Protein AF-A0A8B8FRX3-F1 (afdb_monomer)

Foldseek 3Di:
DQVLLVLLCVPDPDRDAAEDAADADDPLFDPPPAHRFRHWLLLWFDVVLLCVQGRYDYNVVVCVVVVLDAFAEEEEEDADPDPVVPVDADWDKDFDPDDPDDDPAGRNRPSHHYPYYTYMHGAEASNSVSVVCVVSVTPGYDYHPCVNHDHPDPLDQSNLSNLLSGHTHVVLVVVLVVCCVVQVVDAEAEEEAEDVVCCVVPVQQHAQLLLVLVVVVVVQVVVPPAQEYEYHYPDDPVSVVVNCVSSVSGHYDYDDDDPVRCNSSPPSSSLVSSLSNNLPHLAYEYGPPDPSLVSSLSSVLVVPHDQRRRFHYDGYPVDPPDDTHDRSHHDD

Structure (mmCIF, N/CA/C/O backbone):
data_AF-A0A8B8FRX3-F1
#
_entry.id   AF-A0A8B8FRX3-F1
#
loop_
_atom_site.group_PDB
_atom_site.id
_atom_site.type_symbol
_atom_site.label_atom_id
_atom_site.label_alt_id
_atom_site.label_comp_id
_atom_site.label_asym_id
_atom_site.label_entity_id
_atom_site.label_seq_id
_atom_site.pdbx_PDB_ins_code
_atom_site.Cartn_x
_atom_site.Cartn_y
_atom_site.Cartn_z
_atom_site.occupancy
_atom_site.B_iso_or_equiv
_atom_site.auth_seq_id
_atom_site.auth_comp_id
_atom_site.auth_asym_id
_atom_site.auth_atom_id
_atom_site.pdbx_PDB_model_num
ATOM 1 N N . MET A 1 1 ? 4.596 2.641 -12.143 1.00 96.44 1 MET A N 1
ATOM 2 C CA . MET A 1 1 ? 4.427 1.688 -13.269 1.00 96.44 1 MET A CA 1
ATOM 3 C C . MET A 1 1 ? 3.160 1.883 -14.100 1.00 96.44 1 MET A C 1
ATOM 5 O O . MET A 1 1 ? 3.297 2.059 -15.299 1.00 96.44 1 MET A O 1
ATOM 9 N N . ALA A 1 2 ? 1.944 1.913 -13.541 1.00 97.06 2 ALA A N 1
ATOM 10 C CA . ALA A 1 2 ? 0.741 2.149 -14.364 1.00 97.06 2 ALA A CA 1
ATOM 11 C C . ALA A 1 2 ? 0.765 3.502 -15.117 1.00 97.06 2 ALA A C 1
ATOM 13 O O . ALA A 1 2 ? 0.537 3.530 -16.323 1.00 97.06 2 ALA A O 1
ATOM 14 N N . SER A 1 3 ? 1.164 4.601 -14.456 1.00 95.81 3 SER A N 1
ATOM 15 C CA . SER A 1 3 ? 1.371 5.908 -15.118 1.00 95.81 3 SER A CA 1
ATOM 16 C C . SER A 1 3 ? 2.423 5.847 -16.227 1.00 95.81 3 SER A C 1
ATOM 18 O O . SER A 1 3 ? 2.256 6.445 -17.284 1.00 95.81 3 SER A O 1
ATOM 20 N N . PHE A 1 4 ? 3.492 5.077 -16.011 1.00 96.56 4 PHE A N 1
ATOM 21 C CA . PHE A 1 4 ? 4.509 4.833 -17.030 1.00 96.56 4 PHE A CA 1
ATOM 22 C C . PHE A 1 4 ? 3.909 4.150 -18.264 1.00 96.56 4 PHE A C 1
ATOM 24 O O . PHE A 1 4 ? 4.159 4.592 -19.375 1.00 96.56 4 PHE A O 1
ATOM 31 N N . ILE A 1 5 ? 3.044 3.151 -18.086 1.00 97.38 5 ILE A N 1
ATOM 32 C CA . ILE A 1 5 ? 2.377 2.461 -19.200 1.00 97.38 5 ILE A CA 1
ATOM 33 C C . ILE A 1 5 ? 1.415 3.391 -19.944 1.00 97.38 5 ILE A C 1
ATOM 35 O O . ILE A 1 5 ? 1.367 3.369 -21.172 1.00 97.38 5 ILE A O 1
ATOM 39 N N . HIS A 1 6 ? 0.690 4.260 -19.234 1.00 96.38 6 HIS A N 1
ATOM 40 C CA . HIS A 1 6 ? -0.133 5.288 -19.876 1.00 96.38 6 HIS A CA 1
ATOM 41 C C . HIS A 1 6 ? 0.702 6.263 -20.709 1.00 96.38 6 HIS A C 1
ATOM 43 O O . HIS A 1 6 ? 0.292 6.640 -21.804 1.00 96.38 6 HIS A O 1
ATOM 49 N N . TYR A 1 7 ? 1.860 6.683 -20.197 1.00 96.19 7 TYR A N 1
ATOM 50 C CA . TYR A 1 7 ? 2.786 7.544 -20.924 1.00 96.19 7 TYR A CA 1
ATOM 51 C C . TYR A 1 7 ? 3.379 6.830 -22.144 1.00 96.19 7 TYR A C 1
ATOM 53 O O . TYR A 1 7 ? 3.308 7.350 -23.257 1.00 96.19 7 TYR A O 1
ATOM 61 N N . LEU A 1 8 ? 3.882 5.611 -21.953 1.00 96.31 8 LEU A N 1
ATOM 62 C CA . LEU A 1 8 ? 4.489 4.791 -22.993 1.00 96.31 8 LEU A CA 1
ATOM 63 C C . LEU A 1 8 ? 3.511 4.528 -24.141 1.00 96.31 8 LEU A C 1
ATOM 65 O O . LEU A 1 8 ? 3.873 4.717 -25.295 1.00 96.31 8 LEU A O 1
ATOM 69 N N . ASN A 1 9 ? 2.250 4.201 -23.849 1.00 96.62 9 ASN A N 1
ATOM 70 C CA . ASN A 1 9 ? 1.228 3.964 -24.877 1.00 96.62 9 ASN A CA 1
ATOM 71 C C . ASN A 1 9 ? 0.765 5.230 -25.611 1.00 96.62 9 ASN A C 1
ATOM 73 O O . ASN A 1 9 ? 0.172 5.128 -26.680 1.00 96.62 9 ASN A O 1
ATOM 77 N N . LYS A 1 10 ? 1.032 6.429 -25.078 1.00 95.31 10 LYS A N 1
ATOM 78 C CA . LYS A 1 10 ? 0.808 7.690 -25.810 1.00 95.31 10 LYS A CA 1
ATOM 79 C C . LYS A 1 10 ? 1.940 8.006 -26.791 1.00 95.31 10 LYS A C 1
ATOM 81 O O . LYS A 1 10 ? 1.735 8.801 -27.703 1.00 95.31 10 LYS A O 1
ATOM 86 N N . LYS A 1 11 ? 3.135 7.451 -26.570 1.00 93.44 11 LYS A N 1
ATOM 87 C CA . LYS A 1 11 ? 4.362 7.754 -27.328 1.00 93.44 11 LYS A CA 1
ATOM 88 C C . LYS A 1 11 ? 4.754 6.642 -28.296 1.00 93.44 11 LYS A C 1
ATOM 90 O O . LYS A 1 11 ? 5.221 6.917 -29.396 1.00 93.44 11 LYS A O 1
ATOM 95 N N . SER A 1 12 ? 4.561 5.394 -27.889 1.00 93.00 12 SER A N 1
ATOM 96 C CA . SER A 1 12 ? 4.935 4.218 -28.658 1.00 93.00 12 SER A CA 1
ATOM 97 C C . SER A 1 12 ? 3.948 3.957 -29.794 1.00 93.00 12 SER A C 1
ATOM 99 O O . SER A 1 12 ? 2.743 4.152 -29.661 1.00 93.00 12 SER A O 1
ATOM 101 N N . LYS A 1 13 ? 4.462 3.429 -30.908 1.00 92.06 13 LYS A N 1
ATOM 102 C CA . LYS A 1 13 ? 3.653 2.852 -31.997 1.00 92.06 13 LYS A CA 1
ATOM 103 C C . LYS A 1 13 ? 3.039 1.490 -31.638 1.00 92.06 13 LYS A C 1
ATOM 105 O O . LYS A 1 13 ? 2.240 0.963 -32.408 1.00 92.06 13 LYS A O 1
ATOM 110 N N . TYR A 1 14 ? 3.454 0.900 -30.517 1.00 93.38 14 TYR A N 1
ATOM 111 C CA . TYR A 1 14 ? 2.974 -0.388 -30.026 1.00 93.38 14 TYR A CA 1
ATOM 112 C C . TYR A 1 14 ? 2.108 -0.206 -28.784 1.00 93.38 14 TYR A C 1
ATOM 114 O O . TYR A 1 14 ? 2.317 0.716 -27.999 1.00 93.38 14 TYR A O 1
ATOM 122 N N . GLN A 1 15 ? 1.181 -1.141 -28.581 1.00 95.12 15 GLN A N 1
ATOM 123 C CA . GLN A 1 15 ? 0.371 -1.199 -27.372 1.00 95.12 15 GLN A CA 1
ATOM 124 C C . GLN A 1 15 ? 1.067 -2.063 -26.317 1.00 95.12 15 GLN A C 1
ATOM 126 O O . GLN A 1 15 ? 1.133 -3.285 -26.443 1.00 95.12 15 GLN A O 1
ATOM 131 N N . TRP A 1 16 ? 1.557 -1.423 -25.263 1.00 97.62 16 TRP A N 1
ATOM 132 C CA . TRP A 1 16 ? 2.169 -2.068 -24.111 1.00 97.62 16 TRP A CA 1
ATOM 133 C C . TRP A 1 16 ? 1.128 -2.457 -23.072 1.00 97.62 16 TRP A C 1
ATOM 135 O O . TRP A 1 16 ? 0.189 -1.711 -22.779 1.00 97.62 16 TRP A O 1
ATOM 145 N N . ILE A 1 17 ? 1.331 -3.637 -22.497 1.00 98.00 17 ILE A N 1
ATOM 146 C CA . ILE A 1 17 ? 0.486 -4.221 -21.462 1.00 98.00 17 ILE A CA 1
ATOM 147 C C . ILE A 1 17 ? 1.344 -4.393 -20.213 1.00 98.00 17 ILE A C 1
ATOM 149 O O . ILE A 1 17 ? 2.454 -4.921 -20.281 1.00 98.00 17 ILE A O 1
ATOM 153 N N . LEU A 1 18 ? 0.828 -3.956 -19.068 1.00 98.38 18 LEU A N 1
ATOM 154 C CA . LEU A 1 18 ? 1.462 -4.178 -17.778 1.00 98.38 18 LEU A CA 1
ATOM 155 C C . LEU A 1 18 ? 1.147 -5.590 -17.283 1.00 98.38 18 LEU A C 1
ATOM 157 O O . LEU A 1 18 ? -0.006 -5.921 -17.009 1.00 98.38 18 LEU A O 1
ATOM 161 N N . VAL A 1 19 ? 2.176 -6.412 -17.124 1.00 98.25 19 VAL A N 1
ATOM 162 C CA . VAL A 1 19 ? 2.031 -7.712 -16.470 1.00 98.25 19 VAL A CA 1
ATOM 163 C C . VAL A 1 19 ? 2.047 -7.496 -14.961 1.00 98.25 19 VAL A C 1
ATOM 165 O O . VAL A 1 19 ? 2.995 -6.924 -14.422 1.00 98.25 19 VAL A O 1
ATOM 168 N N . LEU A 1 20 ? 0.984 -7.915 -14.280 1.00 98.12 20 LEU A N 1
ATOM 169 C CA . LEU A 1 20 ? 0.859 -7.768 -12.836 1.00 98.12 20 LEU A CA 1
ATOM 170 C C . LEU A 1 20 ? 1.792 -8.769 -12.132 1.00 98.12 20 LEU A C 1
ATOM 172 O O . LEU A 1 20 ? 1.633 -9.978 -12.332 1.00 98.12 20 LEU A O 1
ATOM 176 N N . PRO A 1 21 ? 2.760 -8.303 -11.317 1.00 96.19 21 PRO A N 1
ATOM 177 C CA . PRO A 1 21 ? 3.659 -9.196 -10.597 1.00 96.19 21 PRO A CA 1
ATOM 178 C C . PRO A 1 21 ? 2.862 -9.965 -9.539 1.00 96.19 21 PRO A C 1
ATOM 180 O O . PRO A 1 21 ? 2.134 -9.330 -8.774 1.00 96.19 21 PRO A O 1
ATOM 183 N N . PRO A 1 22 ? 2.951 -11.301 -9.465 1.00 96.06 22 PRO A N 1
ATOM 184 C CA . PRO A 1 22 ? 2.203 -12.049 -8.473 1.00 96.06 22 PRO A CA 1
ATOM 185 C C . PRO A 1 22 ? 2.680 -11.666 -7.075 1.00 96.06 22 PRO A C 1
ATOM 187 O O . PRO A 1 22 ? 3.862 -11.395 -6.846 1.00 96.06 22 PRO A O 1
ATOM 190 N N . TRP A 1 23 ? 1.758 -11.684 -6.123 1.00 95.06 23 TRP A N 1
ATOM 191 C CA . TRP A 1 23 ? 2.130 -11.511 -4.733 1.00 95.06 23 TRP A CA 1
ATOM 192 C C . TRP A 1 23 ? 2.851 -12.767 -4.246 1.00 95.06 23 TRP A C 1
ATOM 194 O O . TRP A 1 23 ? 2.469 -13.897 -4.557 1.00 95.06 23 TRP A O 1
ATOM 204 N N . HIS A 1 24 ? 3.908 -12.557 -3.480 1.00 89.81 24 HIS A N 1
ATOM 205 C CA . HIS A 1 24 ? 4.668 -13.606 -2.815 1.00 89.81 24 HIS A CA 1
ATOM 206 C C . HIS A 1 24 ? 4.780 -13.268 -1.337 1.00 89.81 24 HIS A C 1
ATOM 208 O O . HIS A 1 24 ? 4.365 -12.182 -0.921 1.00 89.81 24 HIS A O 1
ATOM 214 N N . ARG A 1 25 ? 5.363 -14.171 -0.545 1.00 86.31 25 ARG A N 1
ATOM 215 C CA . ARG A 1 25 ? 5.521 -13.947 0.891 1.00 86.31 25 ARG A CA 1
ATOM 216 C C . ARG A 1 25 ? 6.252 -12.630 1.166 1.00 86.31 25 ARG A C 1
ATOM 218 O O . ARG A 1 25 ? 7.458 -12.513 0.950 1.00 86.31 25 ARG A O 1
ATOM 225 N N . LEU A 1 26 ? 5.497 -11.644 1.650 1.00 86.12 26 LEU A N 1
ATOM 226 C CA . LEU A 1 26 ? 6.018 -10.350 2.071 1.00 86.12 26 LEU A CA 1
ATOM 227 C C . LEU A 1 26 ? 6.541 -10.437 3.504 1.00 86.12 26 LEU A C 1
ATOM 229 O O . LEU A 1 26 ? 6.078 -11.252 4.299 1.00 86.12 26 LEU A O 1
ATOM 233 N N . TYR A 1 27 ? 7.456 -9.538 3.867 1.00 82.56 27 TYR A N 1
ATOM 234 C CA . TYR A 1 27 ? 8.076 -9.499 5.199 1.00 82.56 27 TYR A CA 1
ATOM 235 C C . TYR A 1 27 ? 7.059 -9.439 6.361 1.00 82.56 27 TYR A C 1
ATOM 237 O O . TYR A 1 27 ? 7.315 -9.944 7.452 1.00 82.56 27 TYR A O 1
ATOM 245 N N . HIS A 1 28 ? 5.874 -8.864 6.132 1.00 82.25 28 HIS A N 1
ATOM 246 C CA . HIS A 1 28 ? 4.817 -8.757 7.144 1.00 82.25 28 HIS A CA 1
ATOM 247 C C . HIS A 1 28 ? 3.787 -9.895 7.116 1.00 82.25 28 HIS A C 1
ATOM 249 O O . HIS A 1 28 ? 2.883 -9.895 7.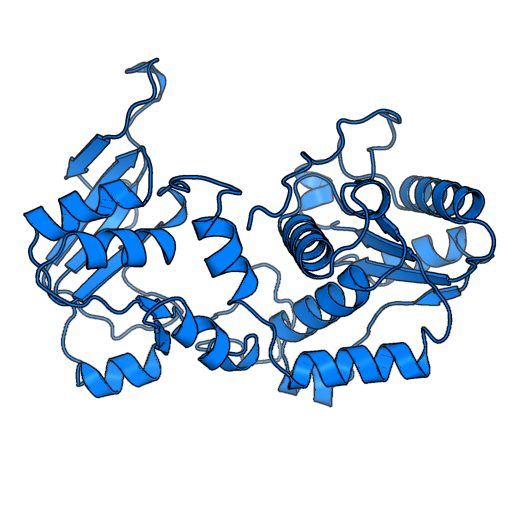949 1.00 82.25 28 HIS A O 1
ATOM 255 N N . TRP A 1 29 ? 3.906 -10.853 6.196 1.00 88.38 29 TRP A N 1
ATOM 256 C CA . TRP A 1 29 ? 3.042 -12.031 6.144 1.00 88.38 29 TRP A CA 1
ATOM 257 C C . TRP A 1 29 ? 3.583 -13.076 7.117 1.00 88.38 29 TRP A C 1
ATOM 259 O O . TRP A 1 29 ? 4.669 -13.625 6.933 1.00 88.38 29 TRP A O 1
ATOM 269 N N . ARG A 1 30 ? 2.854 -13.279 8.216 1.00 83.31 30 ARG A N 1
ATOM 270 C CA . ARG A 1 30 ? 3.310 -14.035 9.389 1.00 83.31 30 ARG A CA 1
ATOM 271 C C . ARG A 1 30 ? 2.796 -15.457 9.446 1.00 83.31 30 ARG A C 1
ATOM 273 O O . ARG A 1 30 ? 3.334 -16.241 10.224 1.00 83.31 30 ARG A O 1
ATOM 280 N N . SER A 1 31 ? 1.775 -15.800 8.670 1.00 86.38 31 SER A N 1
ATOM 281 C CA . SER A 1 31 ? 1.235 -17.152 8.657 1.00 86.38 31 SER A CA 1
ATOM 282 C C . SER A 1 31 ? 2.270 -18.103 8.055 1.00 86.38 31 SER A C 1
ATOM 284 O O . SER A 1 31 ? 2.468 -18.162 6.840 1.00 86.38 31 SER A O 1
ATOM 286 N N . THR A 1 32 ? 2.962 -18.844 8.924 1.00 83.25 32 THR A N 1
ATOM 287 C CA . THR A 1 32 ? 4.048 -19.758 8.539 1.00 83.25 32 THR A CA 1
ATOM 288 C C . THR A 1 32 ? 3.533 -21.034 7.891 1.00 83.25 32 THR A C 1
ATOM 290 O O . THR A 1 32 ? 4.191 -21.570 7.002 1.00 83.25 32 THR A O 1
ATOM 293 N N . ASN A 1 33 ? 2.350 -21.487 8.311 1.00 86.06 33 ASN A N 1
ATOM 294 C CA . ASN A 1 33 ? 1.773 -22.782 7.941 1.00 86.06 33 ASN A CA 1
ATOM 295 C C . ASN A 1 33 ? 0.924 -22.723 6.664 1.00 86.06 33 ASN A C 1
ATOM 297 O O . ASN A 1 33 ? 0.272 -23.702 6.319 1.00 86.06 33 ASN A O 1
ATOM 301 N N . ILE A 1 34 ? 0.922 -21.580 5.974 1.00 88.19 34 ILE A N 1
ATOM 302 C CA . ILE A 1 34 ? 0.139 -21.361 4.761 1.00 88.19 34 ILE A CA 1
ATOM 303 C C . ILE A 1 34 ? 1.092 -20.952 3.635 1.00 88.19 34 ILE A C 1
ATOM 305 O O . ILE A 1 34 ? 1.960 -20.085 3.808 1.00 88.19 34 ILE A O 1
ATOM 309 N N . MET A 1 35 ? 0.947 -21.603 2.480 1.00 88.31 35 MET A N 1
ATOM 310 C CA . MET A 1 35 ? 1.683 -21.254 1.267 1.00 88.31 35 MET A CA 1
ATOM 311 C C . MET A 1 35 ? 1.109 -19.955 0.697 1.00 88.31 35 MET A C 1
ATOM 313 O O . MET A 1 35 ? -0.077 -19.879 0.393 1.00 88.31 35 MET A O 1
ATOM 317 N N . GLN A 1 36 ? 1.952 -18.932 0.573 1.00 90.56 36 GLN A N 1
ATOM 318 C CA . GLN A 1 36 ? 1.542 -17.583 0.175 1.00 90.56 36 GLN A CA 1
ATOM 319 C C . GLN A 1 36 ? 2.439 -17.053 -0.952 1.00 90.56 36 GLN A C 1
ATOM 321 O O . GLN A 1 36 ? 2.938 -15.935 -0.884 1.00 90.56 36 GLN A O 1
ATOM 326 N N . ASP A 1 37 ? 2.671 -17.883 -1.970 1.00 90.12 37 ASP A N 1
ATOM 327 C CA . ASP A 1 37 ? 3.493 -17.546 -3.132 1.00 90.12 37 ASP A CA 1
ATOM 328 C C . ASP A 1 37 ? 2.690 -17.633 -4.429 1.00 90.12 37 ASP A C 1
ATOM 330 O O . ASP A 1 37 ? 1.701 -18.362 -4.514 1.00 90.12 37 ASP A O 1
ATOM 334 N N . HIS A 1 38 ? 3.139 -16.890 -5.443 1.00 91.88 38 HIS A N 1
ATOM 335 C CA . HIS A 1 38 ? 2.546 -16.864 -6.784 1.00 91.88 38 HIS A CA 1
ATOM 336 C C . HIS A 1 38 ? 1.058 -16.473 -6.811 1.00 91.88 38 HIS A C 1
ATOM 338 O O . HIS A 1 38 ? 0.297 -16.931 -7.665 1.00 91.88 38 HIS A O 1
ATOM 344 N N . LEU A 1 39 ? 0.628 -15.627 -5.877 1.00 95.56 39 LEU A N 1
ATOM 345 C CA . LEU A 1 39 ? -0.775 -15.273 -5.716 1.00 95.56 39 LEU A CA 1
ATOM 346 C C . LEU A 1 39 ? -1.189 -14.217 -6.756 1.00 95.56 39 LEU A C 1
ATOM 348 O O . LEU A 1 39 ? -0.506 -13.197 -6.901 1.00 95.56 39 LEU A O 1
ATOM 352 N N . PRO A 1 40 ? -2.309 -14.416 -7.469 1.00 97.12 40 PRO A N 1
ATOM 353 C CA . PRO A 1 40 ? -2.778 -13.468 -8.471 1.00 97.12 40 PRO A CA 1
ATOM 354 C C . PRO A 1 40 ? -3.354 -12.205 -7.820 1.00 97.12 40 PRO A C 1
ATOM 356 O O . PRO A 1 40 ? -3.829 -12.226 -6.681 1.00 97.12 40 PRO A O 1
ATOM 359 N N . TRP A 1 41 ? -3.369 -11.097 -8.557 1.00 98.25 41 TRP A N 1
ATOM 360 C CA . TRP A 1 41 ? -3.953 -9.840 -8.081 1.00 98.25 41 TRP A CA 1
ATOM 361 C C . TRP A 1 41 ? -5.452 -9.941 -7.832 1.00 98.25 41 TRP A C 1
ATOM 363 O O . TRP A 1 41 ? -5.952 -9.316 -6.900 1.00 98.25 41 TRP A O 1
ATOM 373 N N . SER A 1 42 ? -6.152 -10.761 -8.612 1.00 97.88 42 SER A N 1
ATOM 374 C CA . SER A 1 42 ? -7.586 -11.052 -8.479 1.00 97.88 42 SER A CA 1
ATOM 375 C C . SER A 1 42 ? -8.005 -11.598 -7.110 1.00 97.88 42 SER A C 1
ATOM 377 O O . SER A 1 42 ? -9.177 -11.488 -6.745 1.00 97.88 42 SER A O 1
ATOM 379 N N . LEU A 1 43 ? -7.067 -12.124 -6.312 1.00 97.25 43 LEU A N 1
ATOM 380 C CA . LEU A 1 43 ? -7.329 -12.491 -4.918 1.00 97.25 43 LEU A CA 1
ATOM 381 C C . LEU A 1 43 ? -7.635 -11.254 -4.050 1.00 97.25 43 LEU A C 1
ATOM 383 O O . LEU A 1 43 ? -8.512 -11.285 -3.184 1.00 97.25 43 LEU A O 1
ATOM 387 N N . PHE A 1 44 ? -6.940 -10.149 -4.316 1.00 98.31 44 PHE A N 1
ATOM 388 C CA . PHE A 1 44 ? -6.928 -8.949 -3.480 1.00 98.31 44 PHE A CA 1
ATOM 389 C C . PHE A 1 44 ? -7.684 -7.770 -4.096 1.00 98.31 44 PHE A C 1
ATOM 391 O O . PHE A 1 44 ? -8.297 -6.982 -3.376 1.00 98.31 44 PHE A O 1
ATOM 398 N N . PHE A 1 45 ? -7.692 -7.672 -5.423 1.00 98.56 45 PHE A N 1
ATOM 399 C CA . PHE A 1 45 ? -8.247 -6.554 -6.175 1.00 98.56 45 PHE A CA 1
ATOM 400 C C . PHE A 1 45 ? -9.229 -7.022 -7.245 1.00 98.56 45 PHE A C 1
ATOM 402 O O . PHE A 1 45 ? -9.129 -8.116 -7.796 1.00 98.56 45 PHE A O 1
ATOM 409 N N . ASN A 1 46 ? -10.165 -6.149 -7.600 1.00 98.25 46 ASN A N 1
ATOM 410 C CA . ASN A 1 46 ? -10.985 -6.304 -8.787 1.00 98.25 46 ASN A CA 1
ATOM 411 C C . ASN A 1 46 ? -10.160 -5.939 -10.034 1.00 98.25 46 ASN A C 1
ATOM 413 O O . ASN A 1 46 ? -10.099 -4.779 -10.444 1.00 98.25 46 ASN A O 1
ATOM 417 N N . VAL A 1 47 ? -9.523 -6.937 -10.649 1.00 98.12 47 VAL A N 1
ATOM 418 C CA . VAL A 1 47 ? -8.663 -6.739 -11.830 1.00 98.12 47 VAL A CA 1
ATOM 419 C C . VAL A 1 47 ? -9.436 -6.152 -13.018 1.00 98.12 47 VAL A C 1
ATOM 421 O O . VAL A 1 47 ? -8.881 -5.350 -13.764 1.00 98.12 47 VAL A O 1
ATOM 424 N N . GLU A 1 48 ? -10.731 -6.445 -13.161 1.00 97.88 48 GLU A N 1
ATOM 425 C CA . GLU A 1 48 ? -11.568 -5.842 -14.209 1.00 97.88 48 GLU A CA 1
ATOM 426 C C . GLU A 1 48 ? -11.773 -4.334 -14.003 1.00 97.88 48 GLU A C 1
ATOM 428 O O . GLU A 1 48 ? -11.908 -3.587 -14.969 1.00 97.88 48 GLU A O 1
ATOM 433 N N . SER A 1 49 ? -11.750 -3.851 -12.756 1.00 98.00 49 SER A N 1
ATOM 434 C CA . SER A 1 49 ? -11.717 -2.411 -12.472 1.00 98.00 49 SER A CA 1
ATOM 435 C C . SER A 1 49 ? -10.396 -1.782 -12.929 1.00 98.00 49 SER A C 1
ATOM 437 O O . SER A 1 49 ? -10.406 -0.722 -13.553 1.00 98.00 49 SER A O 1
ATOM 439 N N . ILE A 1 50 ? -9.267 -2.458 -12.697 1.00 98.31 50 ILE A N 1
ATOM 440 C CA . ILE A 1 50 ? -7.940 -1.988 -13.123 1.00 98.31 50 ILE A CA 1
ATOM 441 C C . ILE A 1 50 ? -7.846 -1.951 -14.656 1.00 98.31 50 ILE A C 1
ATOM 443 O O . ILE A 1 50 ? -7.414 -0.941 -15.214 1.00 98.31 50 ILE A O 1
ATOM 447 N N . LYS A 1 51 ? -8.327 -2.997 -15.346 1.00 97.94 51 LYS A N 1
ATOM 448 C CA . LYS A 1 51 ? -8.330 -3.109 -16.820 1.00 97.94 51 LYS A CA 1
ATOM 449 C C . LYS A 1 51 ? -9.072 -1.974 -17.530 1.00 97.94 51 LYS A C 1
ATOM 451 O O . LYS A 1 51 ? -8.725 -1.640 -18.659 1.00 97.94 51 LYS A O 1
ATOM 456 N N . LYS A 1 52 ? -10.070 -1.358 -16.883 1.00 97.50 52 LYS A N 1
ATOM 457 C CA . LYS A 1 52 ? -10.783 -0.185 -17.429 1.00 97.50 52 LYS A CA 1
ATOM 458 C C . LYS A 1 52 ? -9.899 1.057 -17.525 1.00 97.50 52 LYS A C 1
ATOM 460 O O . LYS A 1 52 ? -10.184 1.930 -18.339 1.00 97.50 52 LYS A O 1
ATOM 465 N N . THR A 1 53 ? -8.860 1.140 -16.697 1.00 96.75 53 THR A N 1
ATOM 466 C CA . THR A 1 53 ? -7.962 2.297 -16.624 1.00 96.75 53 THR A CA 1
ATOM 467 C C . THR A 1 53 ? -6.615 2.009 -17.277 1.00 96.75 53 THR A C 1
ATOM 469 O O . THR A 1 53 ? -6.129 2.832 -18.046 1.00 96.75 53 THR A O 1
ATOM 472 N N . THR A 1 54 ? -6.019 0.850 -16.998 1.00 97.44 54 THR A N 1
ATOM 473 C CA . THR A 1 54 ? -4.673 0.480 -17.454 1.00 97.44 54 THR A CA 1
ATOM 474 C C . THR A 1 54 ? -4.720 -0.885 -18.142 1.00 97.44 54 THR A C 1
ATOM 476 O O . THR A 1 54 ? -5.305 -1.811 -17.581 1.00 97.44 54 THR A O 1
ATOM 479 N N . PRO A 1 55 ? -4.089 -1.069 -19.320 1.00 97.62 55 PRO A N 1
ATOM 480 C CA . PRO A 1 55 ? -4.006 -2.380 -19.955 1.00 97.62 55 PRO A CA 1
ATOM 481 C C . PRO A 1 55 ? -3.131 -3.303 -19.103 1.00 97.62 55 PRO A C 1
ATOM 483 O O . PRO A 1 55 ? -1.907 -3.173 -19.094 1.00 97.62 55 PRO A O 1
ATOM 486 N N . VAL A 1 56 ? -3.770 -4.213 -18.369 1.00 98.38 56 VAL A N 1
ATOM 487 C CA . VAL A 1 56 ? -3.112 -5.152 -17.456 1.00 98.38 56 VAL A CA 1
ATOM 488 C C . VAL A 1 56 ? -3.496 -6.592 -17.770 1.00 98.38 56 VAL A C 1
ATOM 490 O O . VAL A 1 56 ? -4.618 -6.862 -18.204 1.00 98.38 56 VAL A O 1
ATOM 493 N N . VAL A 1 57 ? -2.577 -7.512 -17.493 1.00 98.25 57 VAL A N 1
ATOM 494 C CA . VAL A 1 57 ? -2.825 -8.962 -17.468 1.00 98.25 57 VAL A CA 1
ATOM 495 C C . VAL A 1 57 ? -2.165 -9.569 -16.240 1.00 98.25 57 VAL A C 1
ATOM 497 O O . VAL A 1 57 ? -1.142 -9.073 -15.767 1.00 98.25 57 VAL A O 1
ATOM 500 N N . GLU A 1 58 ? -2.732 -10.648 -15.720 1.00 98.31 58 GLU A N 1
ATOM 501 C CA . GLU A 1 58 ? -2.085 -11.423 -14.661 1.00 98.31 58 GLU A CA 1
ATOM 502 C C . GLU A 1 58 ? -0.846 -12.148 -15.214 1.00 98.31 58 GLU A C 1
ATOM 504 O O . GLU A 1 58 ? -0.785 -12.497 -16.397 1.00 98.31 58 GLU A O 1
ATOM 509 N N . LEU A 1 59 ? 0.148 -12.438 -14.366 1.00 95.94 59 LEU A N 1
ATOM 510 C CA . LEU A 1 59 ? 1.376 -13.100 -14.831 1.00 95.94 59 LEU A CA 1
ATOM 511 C C . LEU A 1 59 ? 1.113 -14.465 -15.495 1.00 95.94 59 LEU A C 1
ATOM 513 O O . LEU A 1 59 ? 1.744 -14.807 -16.495 1.00 95.94 59 LEU A O 1
ATOM 517 N N . HIS A 1 60 ? 0.160 -15.240 -14.976 1.00 94.19 60 HIS A N 1
ATOM 518 C CA . HIS A 1 60 ? -0.188 -16.539 -15.554 1.00 94.19 60 HIS A CA 1
ATOM 519 C C . HIS A 1 60 ? -0.849 -16.409 -16.939 1.00 94.19 60 HIS A C 1
ATOM 521 O O . HIS A 1 60 ? -0.581 -17.231 -17.814 1.00 94.19 60 HIS A O 1
ATOM 527 N N . GLU A 1 61 ? -1.652 -15.362 -17.170 1.00 96.69 61 GLU A N 1
ATOM 528 C CA . GLU A 1 61 ? -2.217 -15.039 -18.489 1.00 96.69 61 GLU A CA 1
ATOM 529 C C . GLU A 1 61 ? -1.097 -14.642 -19.460 1.00 96.69 61 GLU A C 1
ATOM 531 O O . GLU A 1 61 ? -1.034 -15.134 -20.589 1.00 96.69 61 GLU A O 1
ATOM 536 N N . PHE A 1 62 ? -0.149 -13.816 -19.004 1.00 96.38 62 PHE A N 1
ATOM 537 C CA . PHE A 1 62 ? 1.022 -13.448 -19.796 1.00 96.38 62 PHE A CA 1
ATOM 538 C C . PHE A 1 62 ? 1.835 -14.672 -20.234 1.00 96.38 62 PHE A C 1
ATOM 540 O O . PHE A 1 62 ? 2.221 -14.762 -21.398 1.00 96.38 62 PHE A O 1
ATOM 547 N N . PHE A 1 63 ? 2.067 -15.648 -19.353 1.00 94.12 63 PHE A N 1
ATOM 548 C CA . PHE A 1 63 ? 2.803 -16.859 -19.723 1.00 94.12 63 PHE A CA 1
ATOM 549 C C . PHE A 1 63 ? 2.109 -17.692 -20.804 1.00 94.12 63 PHE A C 1
ATOM 551 O O . PHE A 1 63 ? 2.797 -18.278 -21.647 1.00 94.12 63 PHE A O 1
ATOM 558 N N . GLN A 1 64 ? 0.774 -17.700 -20.836 1.00 94.31 64 GLN A N 1
ATOM 559 C CA . GLN A 1 64 ? 0.007 -18.327 -21.915 1.00 94.31 64 GLN A CA 1
ATOM 560 C C . GLN A 1 64 ? 0.193 -17.571 -23.239 1.00 94.31 64 GLN A C 1
ATOM 562 O O . GLN A 1 64 ? 0.444 -18.192 -24.274 1.00 94.31 64 GLN A O 1
ATOM 567 N N . ILE A 1 65 ? 0.151 -16.234 -23.203 1.00 93.44 65 ILE A N 1
ATOM 568 C CA . ILE A 1 65 ? 0.346 -15.362 -24.374 1.00 93.44 65 ILE A CA 1
ATOM 569 C C . ILE A 1 65 ? 1.772 -15.493 -24.930 1.00 93.44 65 ILE A C 1
ATOM 571 O O . ILE A 1 65 ? 1.966 -15.694 -26.131 1.00 93.44 65 ILE A O 1
ATOM 575 N N . ASN A 1 66 ? 2.778 -15.423 -24.056 1.00 93.19 66 ASN A N 1
ATOM 576 C CA . ASN A 1 66 ? 4.193 -15.476 -24.419 1.00 93.19 66 ASN A CA 1
ATOM 577 C C . ASN A 1 66 ? 4.683 -16.903 -24.733 1.00 93.19 66 ASN A C 1
ATOM 579 O O . ASN A 1 66 ? 5.805 -17.083 -25.205 1.00 93.19 66 ASN A O 1
ATOM 583 N N . LYS A 1 67 ? 3.856 -17.932 -24.491 1.00 91.19 67 LYS A N 1
ATOM 584 C CA . LYS A 1 67 ? 4.197 -19.353 -24.688 1.00 91.19 67 LYS A CA 1
ATOM 585 C C . LYS A 1 67 ? 5.483 -19.759 -23.957 1.00 91.19 67 LYS A C 1
ATOM 587 O O . LYS A 1 67 ? 6.294 -20.495 -24.514 1.00 91.19 67 LYS A O 1
ATOM 592 N N . LEU A 1 68 ? 5.675 -19.238 -22.739 1.00 85.19 68 LEU A N 1
ATOM 593 C CA . LEU A 1 68 ? 6.848 -19.499 -21.886 1.00 85.19 68 LEU A CA 1
ATOM 594 C C . LEU A 1 68 ? 8.209 -19.234 -22.568 1.00 85.19 68 LEU A C 1
ATOM 596 O O . LEU A 1 68 ? 9.209 -19.870 -22.242 1.00 85.19 68 LEU A O 1
ATOM 600 N N . ARG A 1 69 ? 8.259 -18.313 -23.538 1.00 90.38 69 ARG A N 1
ATOM 601 C CA . ARG A 1 69 ? 9.510 -17.908 -24.193 1.00 90.38 69 ARG A CA 1
ATOM 602 C C . ARG A 1 69 ? 10.379 -17.066 -23.255 1.00 90.38 69 ARG A C 1
ATOM 604 O O . ARG A 1 69 ? 9.858 -16.402 -22.360 1.00 90.38 69 ARG A O 1
ATOM 611 N N . SER A 1 70 ? 11.686 -17.057 -23.529 1.00 92.88 70 SER A N 1
ATOM 612 C CA . SER A 1 70 ? 12.636 -16.125 -22.907 1.00 92.88 70 SER A CA 1
ATOM 613 C C . SER A 1 70 ? 12.147 -14.684 -23.054 1.00 92.88 70 SER A C 1
ATOM 615 O O . SER A 1 70 ? 11.595 -14.318 -24.097 1.00 92.88 70 SER A O 1
ATOM 617 N N . LEU A 1 71 ? 12.329 -13.891 -22.002 1.00 94.94 71 LEU A N 1
ATOM 618 C CA . LEU A 1 71 ? 12.044 -12.464 -22.006 1.00 94.94 71 LEU A CA 1
ATOM 619 C C . LEU A 1 71 ? 13.169 -11.726 -22.741 1.00 94.94 71 LEU A C 1
ATOM 621 O O . LEU A 1 71 ? 14.327 -12.148 -22.730 1.00 94.94 71 LEU A O 1
ATOM 625 N N . ASP A 1 72 ? 12.840 -10.632 -23.420 1.00 97.00 72 ASP A N 1
ATOM 626 C CA . ASP A 1 72 ? 13.816 -9.943 -24.264 1.00 97.00 72 ASP A CA 1
ATOM 627 C C . ASP A 1 72 ? 14.826 -9.171 -23.391 1.00 97.00 72 ASP A C 1
ATOM 629 O O . ASP A 1 72 ? 16.025 -9.263 -23.648 1.00 97.00 72 ASP A O 1
ATOM 633 N N . ALA A 1 73 ? 14.376 -8.493 -22.324 1.00 96.62 73 ALA A N 1
ATOM 634 C CA . ALA A 1 73 ? 15.248 -7.712 -21.441 1.00 96.62 73 ALA A CA 1
ATOM 635 C C . ALA A 1 73 ? 14.918 -7.836 -19.939 1.00 96.62 73 ALA A C 1
ATOM 637 O O . ALA A 1 73 ? 13.758 -7.782 -19.527 1.00 96.62 73 ALA A O 1
ATOM 638 N N . HIS A 1 74 ? 15.961 -7.917 -19.114 1.00 96.00 74 HIS A N 1
ATOM 639 C CA . HIS A 1 74 ? 15.939 -7.654 -17.677 1.00 96.00 74 HIS A CA 1
ATOM 640 C C . HIS A 1 74 ? 16.831 -6.455 -17.362 1.00 96.00 74 HIS A C 1
ATOM 642 O O . HIS A 1 74 ? 18.021 -6.444 -17.677 1.00 96.00 74 HIS A O 1
ATOM 648 N N . VAL A 1 75 ? 16.234 -5.446 -16.735 1.00 97.12 75 VAL A N 1
ATOM 649 C CA . VAL A 1 75 ? 16.913 -4.230 -16.303 1.00 97.12 75 VAL A CA 1
ATOM 650 C C . VAL A 1 75 ? 16.857 -4.143 -14.786 1.00 97.12 75 VAL A C 1
ATOM 652 O O . VAL A 1 75 ? 15.777 -3.982 -14.223 1.00 97.12 75 VAL A O 1
ATOM 655 N N . THR A 1 76 ? 18.016 -4.195 -14.135 1.00 97.31 76 THR A N 1
ATOM 656 C CA . THR A 1 76 ? 18.149 -3.878 -12.708 1.00 97.31 76 THR A CA 1
ATOM 657 C C . THR A 1 76 ? 18.394 -2.383 -12.548 1.00 97.31 76 THR A C 1
ATOM 659 O O . THR A 1 76 ? 19.426 -1.867 -12.988 1.00 97.31 76 THR A O 1
ATOM 662 N N . LEU A 1 77 ? 17.446 -1.669 -11.938 1.00 96.94 77 LEU A N 1
ATOM 663 C CA . LEU A 1 77 ? 17.636 -0.262 -11.597 1.00 96.94 77 LEU A CA 1
ATOM 664 C C . LEU A 1 77 ? 18.494 -0.140 -10.332 1.00 96.94 77 LEU A C 1
ATOM 666 O O . LEU A 1 77 ? 18.338 -0.893 -9.378 1.00 96.94 77 LEU A O 1
ATOM 670 N N . GLN A 1 78 ? 19.404 0.828 -10.316 1.00 95.50 78 GLN A N 1
ATOM 671 C CA . GLN A 1 78 ? 20.266 1.112 -9.169 1.00 95.50 78 GLN A CA 1
ATOM 672 C C . GLN A 1 78 ? 20.499 2.618 -9.020 1.00 95.50 78 GLN A C 1
ATOM 674 O O . GLN A 1 78 ? 20.359 3.385 -9.970 1.00 95.50 78 GLN A O 1
ATOM 679 N N . HIS A 1 79 ? 20.881 3.077 -7.831 1.00 92.75 79 HIS A N 1
ATOM 680 C CA . HIS A 1 79 ? 21.239 4.484 -7.636 1.00 92.75 79 HIS A CA 1
ATOM 681 C C . HIS A 1 79 ? 22.542 4.837 -8.372 1.00 92.75 79 HIS A C 1
ATOM 683 O O . HIS A 1 79 ? 23.385 3.968 -8.623 1.00 92.75 79 HIS A O 1
ATOM 689 N N . PHE A 1 80 ? 22.751 6.116 -8.696 1.00 89.38 80 PHE A N 1
ATOM 690 C CA . PHE A 1 80 ? 24.071 6.631 -9.088 1.00 89.38 80 PHE A CA 1
ATOM 691 C C . PHE A 1 80 ? 25.069 6.519 -7.917 1.00 89.38 80 PHE A C 1
ATOM 693 O O . PHE A 1 80 ? 24.667 6.366 -6.764 1.00 89.38 80 PHE A O 1
ATOM 700 N N . ASN A 1 81 ? 26.377 6.500 -8.203 1.00 78.81 81 ASN A N 1
ATOM 701 C CA . ASN A 1 81 ? 27.382 6.595 -7.133 1.00 78.81 81 ASN A CA 1
ATOM 702 C C . ASN A 1 81 ? 27.308 8.003 -6.521 1.00 78.81 81 ASN A C 1
ATOM 704 O O . ASN A 1 81 ? 27.179 8.951 -7.281 1.00 78.81 81 ASN A O 1
ATOM 708 N N . SER A 1 82 ? 27.299 8.067 -5.181 1.00 65.25 82 SER A N 1
ATOM 709 C CA . SER A 1 82 ? 27.291 9.256 -4.304 1.00 65.25 82 SER A CA 1
ATOM 710 C C . SER A 1 82 ? 26.507 10.496 -4.780 1.00 65.25 82 SER A C 1
ATOM 712 O O . SER A 1 82 ? 26.860 11.191 -5.726 1.00 65.25 82 SER A O 1
ATOM 714 N N . PHE A 1 83 ? 25.513 10.901 -3.979 1.00 56.00 83 PHE A N 1
ATOM 715 C CA . PHE A 1 83 ? 24.875 12.228 -4.070 1.00 56.00 83 PHE A CA 1
ATOM 716 C C . PHE A 1 83 ? 25.875 13.405 -3.981 1.00 56.00 83 PHE A C 1
ATOM 718 O O . PHE A 1 83 ? 25.531 14.530 -4.324 1.00 56.00 83 PHE A O 1
ATOM 725 N N . GLU A 1 84 ? 27.108 13.156 -3.530 1.00 54.31 84 GLU A N 1
ATOM 726 C CA . GLU A 1 84 ? 28.165 14.159 -3.366 1.00 54.31 84 GLU A CA 1
ATOM 727 C C . GLU A 1 84 ? 28.711 14.705 -4.697 1.00 54.31 84 GLU A C 1
ATOM 729 O O . GLU A 1 84 ? 29.202 15.830 -4.724 1.00 54.31 84 GLU A O 1
ATOM 734 N N . GLU A 1 85 ? 28.598 13.964 -5.807 1.00 55.56 85 GLU A N 1
ATOM 735 C CA . GLU A 1 85 ? 29.126 14.408 -7.109 1.00 55.56 85 GLU A CA 1
ATOM 736 C C . GLU A 1 85 ? 28.162 15.325 -7.884 1.00 55.56 85 GLU A C 1
ATOM 738 O O . GLU A 1 85 ? 28.576 15.973 -8.843 1.00 55.56 85 GLU A O 1
ATOM 743 N N . ASN A 1 86 ? 26.883 15.409 -7.493 1.00 55.56 86 ASN A N 1
ATOM 744 C CA . ASN A 1 86 ? 25.894 16.275 -8.146 1.00 55.56 86 ASN A CA 1
ATOM 745 C C . ASN A 1 86 ? 24.840 16.790 -7.148 1.00 55.56 86 ASN A C 1
ATOM 747 O O . ASN A 1 86 ? 23.892 16.065 -6.843 1.00 55.56 86 ASN A O 1
ATOM 751 N N . PRO A 1 87 ? 24.946 18.048 -6.680 1.00 64.75 87 PRO A N 1
ATOM 752 C CA . PRO A 1 87 ? 23.967 18.635 -5.763 1.00 64.75 87 PRO A CA 1
ATOM 753 C C . PRO A 1 87 ? 22.610 18.935 -6.424 1.00 64.75 87 PRO A C 1
ATOM 755 O O . PRO A 1 87 ? 21.626 19.151 -5.719 1.00 64.75 87 PRO A O 1
ATOM 758 N N . GLU A 1 88 ? 22.534 18.952 -7.759 1.00 72.88 88 GLU A N 1
ATOM 759 C CA . GLU A 1 88 ? 21.291 19.193 -8.495 1.00 72.88 88 GLU A CA 1
ATOM 760 C C . GLU A 1 88 ? 20.592 17.879 -8.872 1.00 72.88 88 GLU A C 1
ATOM 762 O O . GLU A 1 88 ? 21.162 16.997 -9.519 1.00 72.88 88 GLU A O 1
ATOM 767 N N . TYR A 1 89 ? 19.322 17.757 -8.475 1.00 78.81 89 TYR A N 1
ATOM 768 C CA . TYR A 1 89 ? 18.470 16.635 -8.854 1.00 78.81 89 TYR A CA 1
ATOM 769 C C . TYR A 1 89 ? 17.867 16.880 -10.240 1.00 78.81 89 TYR A C 1
ATOM 771 O O . TYR A 1 89 ? 17.036 17.772 -10.411 1.00 78.81 89 TYR A O 1
ATOM 779 N N . PHE A 1 90 ? 18.250 16.060 -11.215 1.00 86.69 90 PHE A N 1
ATOM 780 C CA . PHE A 1 90 ? 17.636 16.024 -12.540 1.00 86.69 90 PHE A CA 1
ATOM 781 C C . PHE A 1 90 ? 17.401 14.584 -13.001 1.00 86.69 90 PHE A C 1
ATOM 783 O O . PHE A 1 90 ? 18.070 13.657 -12.532 1.00 86.69 90 PHE A O 1
ATOM 790 N N . ASP A 1 91 ? 16.436 14.418 -13.905 1.00 92.25 91 ASP A N 1
ATOM 791 C CA . ASP A 1 91 ? 16.084 13.134 -14.507 1.00 92.25 91 ASP A CA 1
ATOM 792 C C . ASP A 1 91 ? 17.234 12.667 -15.419 1.00 92.25 91 ASP A C 1
ATOM 794 O O . ASP A 1 91 ? 17.625 13.370 -16.352 1.00 92.25 91 ASP A O 1
ATOM 798 N N . LYS A 1 92 ? 17.811 11.497 -15.126 1.00 94.00 92 LYS A N 1
ATOM 799 C CA . LYS A 1 92 ? 18.905 10.883 -15.890 1.00 94.00 92 LYS A CA 1
ATOM 800 C C . LYS A 1 92 ? 18.954 9.370 -15.704 1.00 94.00 92 LYS A C 1
ATOM 802 O O . LYS A 1 92 ? 18.574 8.831 -14.660 1.00 94.00 92 LYS A O 1
ATOM 807 N N . TRP A 1 93 ? 19.505 8.687 -16.697 1.00 96.31 93 TRP A N 1
ATOM 808 C CA . TRP A 1 93 ? 19.804 7.265 -16.619 1.00 96.31 93 TRP A CA 1
ATOM 809 C C . TRP A 1 93 ? 21.079 6.934 -17.399 1.00 96.31 93 TRP A C 1
ATOM 811 O O . TRP A 1 93 ? 21.436 7.635 -18.342 1.00 96.31 93 TRP A O 1
ATOM 821 N N . GLU A 1 94 ? 21.784 5.885 -16.982 1.00 95.75 94 GLU A N 1
ATOM 822 C CA . GLU A 1 94 ? 23.016 5.429 -17.631 1.00 95.75 94 GLU A CA 1
ATOM 823 C C . GLU A 1 94 ? 23.183 3.913 -17.469 1.00 95.75 94 GLU A C 1
ATOM 825 O O . GLU A 1 94 ? 23.000 3.373 -16.372 1.00 95.75 94 GLU A O 1
ATOM 830 N N . ILE A 1 95 ? 23.556 3.216 -18.549 1.00 96.50 95 ILE A N 1
ATOM 831 C CA . ILE A 1 95 ? 23.950 1.803 -18.476 1.00 96.50 95 ILE A CA 1
ATOM 832 C C . ILE A 1 95 ? 25.276 1.722 -17.725 1.00 96.50 95 ILE A C 1
ATOM 834 O O . ILE A 1 95 ? 26.283 2.279 -18.150 1.00 96.50 95 ILE A O 1
ATOM 838 N N . THR A 1 96 ? 25.283 1.005 -16.609 1.00 94.69 96 THR A N 1
ATOM 839 C CA . THR A 1 96 ? 26.442 0.917 -15.718 1.00 94.69 96 THR A CA 1
ATOM 840 C C . THR A 1 96 ? 26.721 -0.529 -15.334 1.00 94.69 96 THR A C 1
ATOM 842 O O . THR A 1 96 ? 25.891 -1.423 -15.506 1.00 94.69 96 THR A O 1
ATOM 845 N N . ASN A 1 97 ? 27.910 -0.773 -14.783 1.00 94.25 97 ASN A N 1
ATOM 846 C CA . ASN A 1 97 ? 28.199 -2.060 -14.161 1.00 94.25 97 ASN A CA 1
ATOM 847 C C . ASN A 1 97 ? 27.268 -2.289 -12.963 1.00 94.25 97 ASN A C 1
ATOM 849 O O . ASN A 1 97 ? 26.992 -1.374 -12.181 1.00 94.25 97 ASN A O 1
ATOM 853 N N . CYS A 1 98 ? 26.811 -3.527 -12.810 1.00 93.81 98 CYS A N 1
ATOM 854 C CA . CYS A 1 98 ? 25.921 -3.918 -11.728 1.00 93.81 98 CYS A CA 1
ATOM 855 C C . CYS A 1 98 ? 26.583 -3.758 -10.359 1.00 93.81 98 CYS A C 1
ATOM 857 O O . CYS A 1 98 ? 27.686 -4.257 -10.120 1.00 93.81 98 CYS A O 1
ATOM 859 N N . LYS A 1 99 ? 25.892 -3.074 -9.447 1.00 90.25 99 LYS A N 1
ATOM 860 C CA . LYS A 1 99 ? 26.322 -2.902 -8.062 1.00 90.25 99 LYS A CA 1
ATOM 861 C C . LYS A 1 99 ? 25.765 -4.049 -7.231 1.00 90.25 99 LYS A C 1
ATOM 863 O O . LYS A 1 99 ? 24.600 -4.051 -6.854 1.00 90.25 99 LYS A O 1
ATOM 868 N N . GLY A 1 100 ? 26.618 -5.019 -6.925 1.00 86.38 100 GLY A N 1
ATOM 869 C CA . GLY A 1 100 ? 26.241 -6.159 -6.094 1.00 86.38 100 GLY A CA 1
ATOM 870 C C . GLY A 1 100 ? 25.487 -7.245 -6.860 1.00 86.38 100 GLY A C 1
ATOM 871 O O . GLY A 1 100 ? 25.741 -7.486 -8.040 1.00 86.38 100 GLY A O 1
ATOM 872 N N . HIS A 1 101 ? 24.621 -7.965 -6.149 1.00 84.81 101 HIS A N 1
ATOM 873 C CA . HIS A 1 101 ? 23.942 -9.144 -6.678 1.00 84.81 101 HIS A CA 1
ATOM 874 C C . HIS A 1 101 ? 22.784 -8.757 -7.605 1.00 84.81 101 HIS A C 1
ATOM 876 O O . HIS A 1 101 ? 21.823 -8.127 -7.173 1.00 84.81 101 HIS A O 1
ATOM 882 N N . VAL A 1 102 ? 22.851 -9.209 -8.857 1.00 87.06 102 VAL A N 1
ATOM 883 C CA . VAL A 1 102 ? 21.763 -9.075 -9.833 1.00 87.06 102 VAL A CA 1
ATOM 884 C C . VAL A 1 102 ? 20.717 -10.147 -9.562 1.00 87.06 102 VAL A C 1
ATOM 886 O O . VAL A 1 102 ? 21.011 -11.341 -9.642 1.00 87.06 102 VAL A O 1
ATOM 889 N N . GLN A 1 103 ? 19.494 -9.731 -9.246 1.00 84.31 103 GLN A N 1
ATOM 890 C CA . GLN A 1 103 ? 18.398 -10.660 -9.012 1.00 84.31 103 GLN A CA 1
ATOM 891 C C . GLN A 1 103 ? 18.039 -11.408 -10.303 1.00 84.31 103 GLN A C 1
ATOM 893 O O . GLN A 1 103 ? 17.779 -10.807 -11.338 1.00 84.31 103 GLN A O 1
ATOM 898 N N . SER A 1 104 ? 18.040 -12.738 -10.250 1.00 79.50 104 SER A N 1
ATOM 899 C CA . SER A 1 104 ? 17.693 -13.603 -11.387 1.00 79.50 104 SER A CA 1
ATOM 900 C C . SER A 1 104 ? 16.401 -14.394 -11.171 1.00 79.50 104 SER A C 1
ATOM 902 O O . SER A 1 104 ? 15.807 -14.871 -12.135 1.00 79.50 104 SER A O 1
ATOM 904 N N . GLU A 1 105 ? 15.945 -14.506 -9.921 1.00 85.81 105 GLU A N 1
ATOM 905 C CA . GLU A 1 105 ? 14.700 -15.169 -9.539 1.00 85.81 105 GLU A CA 1
ATOM 906 C C . GLU A 1 105 ? 13.703 -14.124 -9.027 1.00 85.81 105 GLU A C 1
ATOM 908 O O . GLU A 1 105 ? 13.986 -13.399 -8.072 1.00 85.81 105 GLU A O 1
ATOM 913 N N . PHE A 1 106 ? 12.519 -14.055 -9.634 1.00 89.00 106 PHE A N 1
ATOM 914 C CA . PHE A 1 106 ? 11.479 -13.090 -9.266 1.00 89.00 106 PHE A CA 1
ATOM 915 C C . PHE A 1 106 ? 10.247 -13.808 -8.747 1.00 89.00 106 PHE A C 1
ATOM 917 O O . PHE A 1 106 ? 9.775 -14.761 -9.365 1.00 89.00 106 PHE A O 1
ATOM 924 N N . TRP A 1 107 ? 9.707 -13.341 -7.620 1.00 89.50 107 TRP A N 1
ATOM 925 C CA . TRP A 1 107 ? 8.461 -13.862 -7.046 1.00 89.50 107 TRP A CA 1
ATOM 926 C C . TRP A 1 107 ? 8.480 -15.390 -6.838 1.00 89.50 107 TRP A C 1
ATOM 928 O O . TRP A 1 107 ? 7.489 -16.064 -7.110 1.00 89.50 107 TRP A O 1
ATOM 938 N N . ASN A 1 108 ? 9.629 -15.937 -6.415 1.00 87.00 108 ASN A N 1
ATOM 939 C CA . ASN A 1 108 ? 9.926 -17.373 -6.283 1.00 87.00 108 ASN A CA 1
ATOM 940 C C . ASN A 1 108 ? 9.853 -18.190 -7.593 1.00 87.00 108 ASN A C 1
ATOM 942 O O . ASN A 1 108 ? 9.783 -19.419 -7.563 1.00 87.00 108 ASN A O 1
ATOM 946 N N . LEU A 1 109 ? 9.872 -17.539 -8.760 1.00 86.69 109 LEU A N 1
ATOM 947 C CA . LEU A 1 109 ? 9.937 -18.200 -10.064 1.00 86.69 109 LEU A CA 1
ATOM 948 C C . LEU A 1 109 ? 11.392 -18.385 -10.495 1.00 86.69 109 LEU A C 1
ATOM 950 O O . LEU A 1 109 ? 12.101 -17.418 -10.764 1.00 86.69 109 LEU A O 1
ATOM 954 N N . LYS A 1 110 ? 11.807 -19.648 -10.623 1.00 83.88 110 LYS A 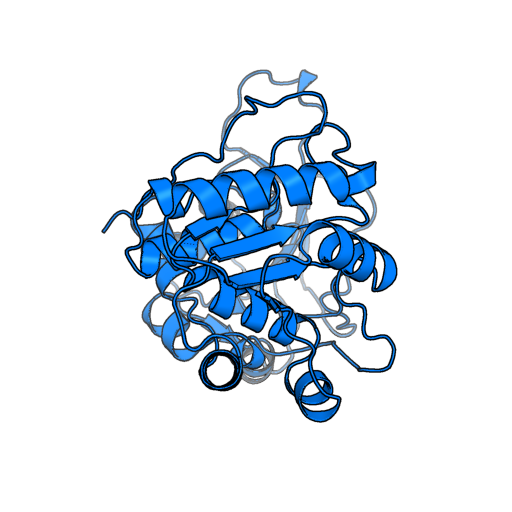N 1
ATOM 955 C CA . LYS A 1 110 ? 13.185 -20.032 -10.988 1.00 83.88 110 LYS A CA 1
ATOM 956 C C . LYS A 1 110 ? 13.428 -20.188 -12.488 1.00 83.88 110 LYS A C 1
ATOM 958 O O . LYS A 1 110 ? 14.564 -20.288 -12.928 1.00 83.88 110 LYS A O 1
ATOM 963 N N . ASN A 1 111 ? 12.356 -20.233 -13.277 1.00 83.81 111 ASN A N 1
ATOM 964 C CA . ASN A 1 111 ? 12.414 -20.605 -14.694 1.00 83.81 111 ASN A CA 1
ATOM 965 C C . ASN A 1 111 ? 12.315 -19.396 -15.638 1.00 83.81 111 ASN A C 1
ATOM 967 O O . ASN A 1 111 ? 12.001 -19.562 -16.817 1.00 83.81 111 ASN A O 1
ATOM 971 N N . LEU A 1 112 ? 12.532 -18.179 -15.133 1.00 89.62 112 LEU A N 1
ATOM 972 C CA . LEU A 1 112 ? 12.589 -16.993 -15.980 1.00 89.62 112 LEU A CA 1
ATOM 973 C C . LEU A 1 112 ? 13.954 -16.926 -16.667 1.00 89.62 112 LEU A C 1
ATOM 975 O O . LEU A 1 112 ? 14.995 -17.080 -16.037 1.00 89.62 112 LEU A O 1
ATOM 979 N N . THR A 1 113 ? 13.935 -16.722 -17.980 1.00 9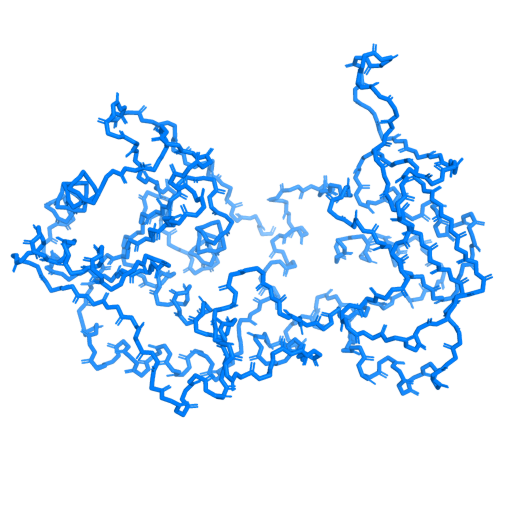1.69 113 THR A N 1
ATOM 980 C CA . THR A 1 113 ? 15.140 -16.570 -18.800 1.00 91.69 113 THR A CA 1
ATOM 981 C C . THR A 1 113 ? 15.072 -15.255 -19.556 1.00 91.69 113 THR A C 1
ATOM 983 O O . THR A 1 113 ? 13.978 -14.765 -19.854 1.00 91.69 113 THR A O 1
ATOM 986 N N . TYR A 1 114 ? 16.243 -14.681 -19.825 1.00 93.50 114 TYR A N 1
ATOM 987 C CA . TYR A 1 114 ? 16.395 -13.351 -20.404 1.00 93.50 114 TYR A CA 1
ATOM 988 C C . TYR A 1 114 ? 17.420 -13.392 -21.530 1.00 93.50 114 TYR A C 1
ATOM 990 O O . TYR A 1 114 ? 18.466 -14.028 -21.397 1.00 93.50 114 TYR A O 1
ATOM 998 N N . THR A 1 115 ? 17.128 -12.711 -22.635 1.00 95.19 115 THR A N 1
ATOM 999 C CA . THR A 1 115 ? 18.067 -12.574 -23.761 1.00 95.19 115 THR A CA 1
ATOM 1000 C C . THR A 1 115 ? 19.135 -11.523 -23.461 1.00 95.19 115 THR A C 1
ATOM 1002 O O . THR A 1 115 ? 20.296 -11.698 -23.823 1.00 95.19 115 THR A O 1
ATOM 1005 N N . LEU A 1 116 ? 18.746 -10.456 -22.763 1.00 95.25 116 LEU A N 1
ATOM 1006 C CA . LEU A 1 116 ? 19.614 -9.372 -22.328 1.00 95.25 116 LEU A CA 1
ATOM 1007 C C . LEU A 1 116 ? 19.373 -9.080 -20.843 1.00 95.25 116 LEU A C 1
ATOM 1009 O O . LEU A 1 116 ? 18.227 -8.914 -20.430 1.00 95.25 116 LEU A O 1
ATOM 1013 N N . SER A 1 117 ? 20.449 -8.970 -20.066 1.00 95.44 117 SER A N 1
ATOM 1014 C CA . SER A 1 117 ? 20.417 -8.546 -18.662 1.00 95.44 117 SER A CA 1
ATOM 1015 C C . SER A 1 117 ? 21.426 -7.424 -18.453 1.00 95.44 117 SER A C 1
ATOM 1017 O O . SER A 1 117 ? 22.594 -7.587 -18.809 1.00 95.44 117 SER A O 1
ATOM 1019 N N . LEU A 1 118 ? 20.991 -6.297 -17.894 1.00 96.06 118 LEU A N 1
ATOM 1020 C CA . LEU A 1 118 ? 21.833 -5.116 -17.692 1.00 96.06 118 LEU A CA 1
ATOM 1021 C C . LEU A 1 118 ? 21.432 -4.331 -16.442 1.00 96.06 118 LEU A C 1
ATOM 1023 O O . LEU A 1 118 ? 20.311 -4.457 -15.950 1.00 96.06 118 LEU A O 1
ATOM 1027 N N . CYS A 1 119 ? 22.346 -3.491 -15.959 1.00 97.25 119 CYS A N 1
ATOM 1028 C CA . CYS A 1 119 ? 22.100 -2.594 -14.838 1.00 97.25 119 CYS A CA 1
ATOM 1029 C C . CYS A 1 119 ? 22.094 -1.139 -15.302 1.00 97.25 119 CYS A C 1
ATOM 1031 O O . CYS A 1 119 ? 22.942 -0.719 -16.092 1.00 97.25 119 CYS A O 1
ATOM 1033 N N . ILE A 1 120 ? 21.125 -0.369 -14.810 1.00 97.12 120 ILE A N 1
ATOM 1034 C CA . ILE A 1 120 ? 20.977 1.049 -15.136 1.00 97.12 120 ILE A CA 1
ATOM 1035 C C . ILE A 1 120 ? 21.011 1.851 -13.851 1.00 97.12 120 ILE A C 1
ATOM 1037 O O . ILE A 1 120 ? 20.173 1.668 -12.968 1.00 97.12 120 ILE A O 1
ATOM 1041 N N . SER A 1 121 ? 21.965 2.777 -13.768 1.00 95.94 121 SER A N 1
ATOM 1042 C CA . SER A 1 121 ? 21.889 3.829 -12.766 1.00 95.94 121 SER A CA 1
ATOM 1043 C C . SER A 1 121 ? 20.768 4.775 -13.174 1.00 95.94 121 SER A C 1
ATOM 1045 O O . SER A 1 121 ? 20.794 5.310 -14.278 1.00 95.94 121 SER A O 1
ATOM 1047 N N . PHE A 1 122 ? 19.761 4.928 -12.318 1.00 95.50 122 PHE A N 1
ATOM 1048 C CA . PHE A 1 122 ? 18.516 5.620 -12.634 1.00 95.50 12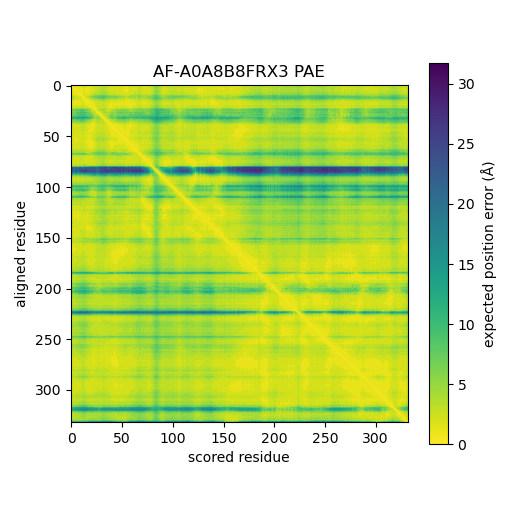2 PHE A CA 1
ATOM 1049 C C . PHE A 1 122 ? 18.177 6.651 -11.559 1.00 95.50 122 PHE A C 1
ATOM 1051 O O . PHE A 1 122 ? 18.266 6.381 -10.359 1.00 95.50 122 PHE A O 1
ATOM 1058 N N . GLN A 1 123 ? 17.767 7.837 -11.999 1.00 94.06 123 GLN A N 1
ATOM 1059 C CA . GLN A 1 123 ? 17.257 8.904 -11.153 1.00 94.06 123 GLN A CA 1
ATOM 1060 C C . GLN A 1 123 ? 16.192 9.663 -11.937 1.00 94.06 123 GLN A C 1
ATOM 1062 O O . GLN A 1 123 ? 16.498 10.222 -12.983 1.00 94.06 123 GLN A O 1
ATOM 1067 N N . GLY A 1 124 ? 14.959 9.706 -11.437 1.00 93.94 124 GLY A N 1
ATOM 1068 C CA . GLY A 1 124 ? 13.919 10.547 -12.020 1.00 93.94 124 GLY A CA 1
ATOM 1069 C C . GLY A 1 124 ? 12.528 9.936 -11.980 1.00 93.94 124 GLY A C 1
ATOM 1070 O O . GLY A 1 124 ? 12.233 8.997 -11.232 1.00 93.94 124 GLY A O 1
ATOM 1071 N N . SER A 1 125 ? 11.652 10.496 -12.805 1.00 95.00 125 SER A N 1
ATOM 1072 C CA . SER A 1 125 ? 10.268 10.057 -12.943 1.00 95.00 125 SER A CA 1
ATOM 1073 C C . SER A 1 125 ? 10.142 8.726 -13.694 1.00 95.00 125 SER A C 1
ATOM 1075 O O . SER A 1 125 ? 10.900 8.405 -14.603 1.00 95.00 125 SER A O 1
ATOM 1077 N N . SER A 1 126 ? 9.101 7.952 -13.388 1.00 95.75 126 SER A N 1
ATOM 1078 C CA . SER A 1 126 ? 8.805 6.691 -14.086 1.00 95.75 126 SER A CA 1
ATOM 1079 C C . SER A 1 126 ? 8.547 6.835 -15.588 1.00 95.75 126 SER A C 1
ATOM 1081 O O . SER A 1 126 ? 8.618 5.843 -16.306 1.00 95.75 126 SER A O 1
ATOM 1083 N N . THR A 1 127 ? 8.286 8.042 -16.091 1.00 95.12 127 THR A N 1
ATOM 1084 C CA . THR A 1 127 ? 8.179 8.305 -17.532 1.00 95.12 127 THR A CA 1
ATOM 1085 C C . THR A 1 127 ? 9.522 8.234 -18.256 1.00 95.12 127 THR A C 1
ATOM 1087 O O . THR A 1 127 ? 9.535 7.870 -19.429 1.00 95.12 127 THR A O 1
ATOM 1090 N N . LEU A 1 128 ? 10.638 8.482 -17.561 1.00 96.56 128 LEU A N 1
ATOM 1091 C CA . LEU A 1 128 ? 11.991 8.371 -18.115 1.00 96.56 128 LEU A CA 1
ATOM 1092 C C . LEU A 1 128 ? 12.340 6.929 -18.529 1.00 96.56 128 LEU A C 1
ATOM 1094 O O . LEU A 1 128 ? 13.109 6.718 -19.459 1.00 96.56 128 LEU A O 1
ATOM 1098 N N . LEU A 1 129 ? 11.697 5.921 -17.921 1.00 97.44 129 LEU A N 1
ATOM 1099 C CA . LEU A 1 129 ? 11.847 4.513 -18.319 1.00 97.44 129 LEU A CA 1
ATOM 1100 C C . LEU A 1 129 ? 11.459 4.255 -19.788 1.00 97.44 129 LEU A C 1
ATOM 1102 O O . LEU A 1 129 ? 11.848 3.234 -20.354 1.00 97.44 129 LEU A O 1
ATOM 1106 N N . ALA A 1 130 ? 10.690 5.153 -20.414 1.00 96.50 130 ALA A N 1
ATOM 1107 C CA . ALA A 1 130 ? 10.331 5.033 -21.823 1.00 96.50 130 ALA A CA 1
ATOM 1108 C C . ALA A 1 130 ? 11.548 5.178 -22.746 1.00 96.50 130 ALA A C 1
ATOM 1110 O O . ALA A 1 130 ? 11.617 4.461 -23.738 1.00 96.50 130 ALA A O 1
ATOM 1111 N N . GLU A 1 131 ? 12.526 6.019 -22.392 1.00 96.44 131 GLU A N 1
ATOM 1112 C CA . GLU A 1 131 ? 13.761 6.187 -23.172 1.00 96.44 131 GLU A CA 1
ATOM 1113 C C . GLU A 1 131 ? 14.573 4.888 -23.209 1.00 96.44 131 GLU A C 1
ATOM 1115 O O . GLU A 1 131 ? 15.096 4.506 -24.250 1.00 96.44 131 GLU A O 1
ATOM 1120 N N . ILE A 1 132 ? 14.588 4.139 -22.102 1.00 97.06 132 ILE A N 1
ATOM 1121 C CA . ILE A 1 132 ? 15.244 2.826 -22.028 1.00 97.06 132 ILE A CA 1
ATOM 1122 C C . ILE A 1 132 ? 14.553 1.819 -22.960 1.00 97.06 132 ILE A C 1
ATOM 1124 O O . ILE A 1 132 ? 15.216 1.024 -23.623 1.00 97.06 132 ILE A O 1
ATOM 1128 N N . ILE A 1 133 ? 13.218 1.842 -23.043 1.00 96.75 133 ILE A N 1
ATOM 1129 C CA . ILE A 1 133 ? 12.480 0.991 -23.991 1.00 96.75 133 ILE A CA 1
ATOM 1130 C C . ILE A 1 133 ? 12.759 1.406 -25.439 1.00 96.75 133 ILE A C 1
ATOM 1132 O O . ILE A 1 133 ? 12.877 0.538 -26.304 1.00 96.75 133 ILE A O 1
ATOM 1136 N N . GLU A 1 134 ? 12.857 2.707 -25.711 1.00 95.38 134 GLU A N 1
ATOM 1137 C CA . GLU A 1 134 ? 13.190 3.226 -27.038 1.00 95.38 134 GLU A CA 1
ATOM 1138 C C . GLU A 1 134 ? 14.612 2.840 -27.469 1.00 95.38 134 GLU A C 1
ATOM 1140 O O . GLU A 1 134 ? 14.796 2.462 -28.624 1.00 95.38 134 GLU A O 1
ATOM 1145 N N . GLU A 1 135 ? 15.580 2.840 -26.554 1.00 95.88 135 GLU A N 1
ATOM 1146 C CA . GLU A 1 135 ? 16.961 2.424 -26.827 1.00 95.88 135 GLU A CA 1
ATOM 1147 C C . GLU A 1 135 ? 17.066 0.907 -27.056 1.00 95.88 135 GLU A C 1
ATOM 1149 O O . GLU A 1 135 ? 17.651 0.444 -28.034 1.00 95.88 135 GLU A O 1
ATOM 1154 N N . LEU A 1 136 ? 16.464 0.105 -26.171 1.00 96.12 136 LEU A N 1
ATOM 1155 C CA . LEU A 1 136 ? 16.621 -1.353 -26.193 1.00 96.12 136 LEU A CA 1
ATOM 1156 C C . LEU A 1 136 ? 15.697 -2.060 -27.202 1.00 96.12 136 LEU A C 1
ATOM 1158 O O . LEU A 1 136 ? 15.951 -3.211 -27.558 1.00 96.12 136 LEU A O 1
ATOM 1162 N N . GLN A 1 137 ? 14.601 -1.416 -27.621 1.00 95.56 137 GLN A N 1
ATOM 1163 C CA . GLN A 1 137 ? 13.547 -1.978 -28.484 1.00 95.56 137 GLN A CA 1
ATOM 1164 C C . GLN A 1 137 ? 13.081 -3.414 -28.106 1.00 95.56 137 GLN A C 1
ATOM 1166 O O . GLN A 1 137 ? 12.925 -4.260 -28.997 1.00 95.56 137 GLN A O 1
ATOM 1171 N N . PRO A 1 138 ? 12.828 -3.745 -26.818 1.00 96.69 138 PRO A N 1
ATOM 1172 C CA . PRO A 1 138 ? 12.382 -5.082 -26.433 1.00 96.69 138 PRO A CA 1
ATOM 1173 C C . PRO A 1 138 ? 10.894 -5.278 -26.765 1.00 96.69 138 PRO A C 1
ATOM 1175 O O . PRO A 1 138 ? 10.136 -4.316 -26.864 1.00 96.69 138 PRO A O 1
ATOM 1178 N N . ARG A 1 139 ? 10.421 -6.527 -26.865 1.00 95.38 139 ARG A N 1
ATOM 1179 C CA . ARG A 1 139 ? 8.974 -6.840 -26.830 1.00 95.38 139 ARG A CA 1
ATOM 1180 C C . ARG A 1 139 ? 8.504 -7.177 -25.420 1.00 95.38 139 ARG A C 1
ATOM 1182 O O . ARG A 1 139 ? 7.325 -7.035 -25.115 1.00 95.38 139 ARG A O 1
ATOM 1189 N N . THR A 1 140 ? 9.410 -7.664 -24.575 1.00 96.75 140 THR A N 1
ATOM 1190 C CA . THR A 1 140 ? 9.156 -7.980 -23.165 1.00 96.75 140 THR A CA 1
ATOM 1191 C C . THR A 1 140 ? 10.314 -7.475 -22.315 1.00 96.75 140 THR A C 1
ATOM 1193 O O . THR A 1 140 ? 11.476 -7.723 -22.629 1.00 96.75 140 THR A O 1
ATOM 1196 N N . ILE A 1 141 ? 10.000 -6.746 -21.247 1.00 96.88 141 ILE A N 1
ATOM 1197 C CA . ILE A 1 141 ? 10.996 -6.164 -20.350 1.00 96.88 141 ILE A CA 1
ATOM 1198 C C . ILE A 1 141 ? 10.525 -6.273 -18.903 1.00 96.88 141 ILE A C 1
ATOM 1200 O O . ILE A 1 141 ? 9.351 -6.035 -18.611 1.00 96.88 141 ILE A O 1
ATOM 1204 N N . ILE A 1 142 ? 11.443 -6.626 -18.008 1.00 96.06 142 ILE A N 1
ATOM 1205 C CA . ILE A 1 142 ? 11.261 -6.504 -16.562 1.00 96.06 142 ILE A CA 1
ATOM 1206 C C . ILE A 1 142 ? 12.184 -5.403 -16.034 1.00 96.06 142 ILE A C 1
ATOM 1208 O O . ILE A 1 142 ? 13.381 -5.402 -16.319 1.00 96.06 142 ILE A O 1
ATOM 1212 N N . PHE A 1 143 ? 11.606 -4.469 -15.279 1.00 97.00 143 PHE A N 1
ATOM 1213 C CA . PHE A 1 143 ? 12.349 -3.498 -14.482 1.00 97.00 143 PHE A CA 1
ATOM 1214 C C . PHE A 1 143 ? 12.355 -3.978 -13.036 1.00 97.00 143 PHE A C 1
ATOM 1216 O O . PHE A 1 143 ? 11.320 -3.953 -12.367 1.00 97.00 143 PHE A O 1
ATOM 1223 N N . ASP A 1 144 ? 13.510 -4.444 -12.588 1.00 95.69 144 ASP A N 1
ATOM 1224 C CA . ASP A 1 144 ? 13.778 -4.755 -11.194 1.00 95.69 144 ASP A CA 1
ATOM 1225 C C . ASP A 1 144 ? 14.133 -3.470 -10.425 1.00 95.69 144 ASP A C 1
ATOM 1227 O O . ASP A 1 144 ? 14.637 -2.511 -11.015 1.00 95.69 144 ASP A O 1
ATOM 1231 N N . HIS A 1 145 ? 13.834 -3.441 -9.124 1.00 95.31 145 HIS A N 1
ATOM 1232 C CA . HIS A 1 145 ? 13.957 -2.256 -8.267 1.00 95.31 145 HIS A CA 1
ATOM 1233 C C . HIS A 1 145 ? 13.166 -1.037 -8.800 1.00 95.31 145 HIS A C 1
ATOM 1235 O O . HIS A 1 145 ? 13.614 0.114 -8.808 1.00 95.31 145 HIS A O 1
ATOM 1241 N N . ALA A 1 146 ? 11.950 -1.291 -9.299 1.00 96.56 146 ALA A N 1
ATOM 1242 C CA . ALA A 1 146 ? 11.074 -0.278 -9.892 1.00 96.56 146 ALA A CA 1
ATOM 1243 C C . ALA A 1 146 ? 10.660 0.852 -8.923 1.00 96.56 146 ALA A C 1
ATOM 1245 O O . ALA A 1 146 ? 10.136 1.872 -9.372 1.00 96.56 146 ALA A O 1
ATOM 1246 N N . GLU A 1 147 ? 10.884 0.708 -7.615 1.00 95.69 147 GLU A N 1
ATOM 1247 C CA . GLU A 1 147 ? 10.689 1.758 -6.612 1.00 95.69 147 GLU A CA 1
ATOM 1248 C C . GLU A 1 147 ? 11.642 2.951 -6.771 1.00 95.69 147 GLU A C 1
ATOM 1250 O O . GLU A 1 147 ? 11.316 4.040 -6.300 1.00 95.69 147 GLU A O 1
ATOM 1255 N N . LEU A 1 148 ? 12.770 2.792 -7.478 1.00 95.62 148 LEU A N 1
ATOM 1256 C CA . LEU A 1 148 ? 13.659 3.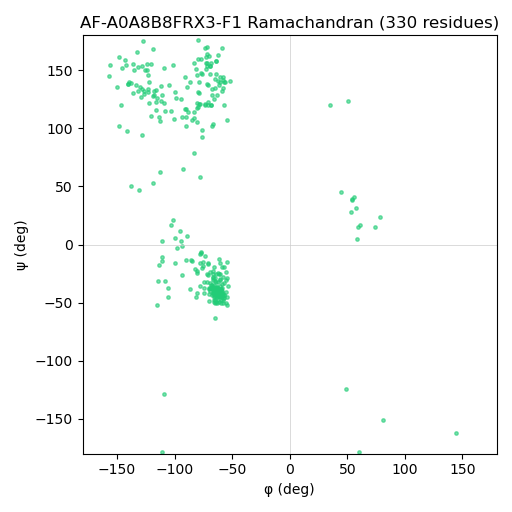910 -7.825 1.00 95.62 148 LEU A CA 1
ATOM 1257 C C . LEU A 1 148 ? 13.001 4.891 -8.806 1.00 95.62 148 LEU A C 1
ATOM 1259 O O . LEU A 1 148 ? 13.402 6.053 -8.888 1.00 95.62 148 LEU A O 1
ATOM 1263 N N . ALA A 1 149 ? 11.996 4.431 -9.553 1.00 96.81 149 ALA A N 1
ATOM 1264 C CA . ALA A 1 149 ? 11.263 5.244 -10.503 1.00 96.81 149 ALA A CA 1
ATOM 1265 C C . ALA A 1 149 ? 10.126 6.006 -9.813 1.00 96.81 149 ALA A C 1
ATOM 1267 O O . ALA A 1 149 ? 9.086 5.440 -9.461 1.00 96.81 149 ALA A O 1
ATOM 1268 N N . LEU A 1 150 ? 10.300 7.320 -9.659 1.00 95.81 150 LEU A N 1
ATOM 1269 C CA . LEU A 1 150 ? 9.359 8.155 -8.922 1.00 95.81 150 LEU A CA 1
ATOM 1270 C C . LEU A 1 150 ? 8.034 8.358 -9.673 1.00 95.81 150 LEU A C 1
ATOM 1272 O O . LEU A 1 150 ? 7.892 8.139 -10.884 1.00 95.81 150 LEU A O 1
ATOM 1276 N N . HIS A 1 151 ? 7.021 8.817 -8.944 1.00 93.38 151 HIS A N 1
ATOM 1277 C CA . HIS A 1 151 ? 5.783 9.274 -9.565 1.00 93.38 151 HIS A CA 1
ATOM 1278 C C . HIS A 1 151 ? 6.056 10.451 -10.507 1.00 93.38 151 HIS A C 1
ATOM 1280 O O . HIS A 1 151 ? 6.820 11.343 -10.165 1.00 93.38 151 HIS A O 1
ATOM 1286 N N . ASN A 1 152 ? 5.389 10.469 -11.664 1.00 88.94 152 ASN A N 1
ATOM 1287 C CA . ASN A 1 152 ? 5.429 11.613 -12.579 1.00 88.94 152 ASN A CA 1
ATOM 1288 C C . ASN A 1 152 ? 4.788 12.850 -11.918 1.00 88.94 152 ASN A C 1
ATOM 1290 O O . ASN A 1 152 ? 5.461 13.816 -11.585 1.00 88.94 152 ASN A O 1
ATOM 1294 N N . PHE A 1 153 ? 3.489 12.762 -11.614 1.00 90.88 153 PHE A N 1
ATOM 1295 C CA . PHE A 1 153 ? 2.763 13.765 -10.833 1.00 90.88 153 PHE A CA 1
ATOM 1296 C C . PHE A 1 153 ? 2.021 13.079 -9.685 1.00 90.88 153 PHE A C 1
ATOM 1298 O O . PHE A 1 153 ? 0.915 12.557 -9.862 1.00 90.88 153 PHE A O 1
ATOM 1305 N N . TYR A 1 154 ? 2.650 13.039 -8.507 1.00 91.75 154 TYR A N 1
ATOM 1306 C CA . TYR A 1 154 ? 2.028 12.478 -7.307 1.00 91.75 154 TYR A CA 1
ATOM 1307 C C . TYR A 1 154 ? 0.765 13.263 -6.934 1.00 91.75 154 TYR A C 1
ATOM 1309 O O . TYR A 1 154 ? 0.750 14.489 -7.009 1.00 91.75 154 TYR A O 1
ATOM 1317 N N . SER A 1 155 ? -0.307 12.560 -6.553 1.00 91.94 155 SER A N 1
ATOM 1318 C CA . SER A 1 155 ? -1.613 13.163 -6.234 1.00 91.94 155 SER A CA 1
ATOM 1319 C C . SER A 1 155 ? -2.269 13.960 -7.384 1.00 91.94 155 SER A C 1
ATOM 1321 O O . SER A 1 155 ? -3.225 14.701 -7.153 1.00 91.94 155 SER A O 1
ATOM 1323 N N . GLY A 1 156 ? -1.799 13.812 -8.629 1.00 94.94 156 GLY A N 1
ATOM 1324 C CA . GLY A 1 156 ? -2.438 14.394 -9.815 1.00 94.94 156 GLY A CA 1
ATOM 1325 C C . GLY A 1 156 ? -3.647 13.591 -10.320 1.00 94.94 156 GLY A C 1
ATOM 1326 O O . GLY A 1 156 ? -3.937 12.493 -9.844 1.00 94.94 156 GLY A O 1
ATOM 1327 N N . LYS A 1 157 ? -4.331 14.102 -11.352 1.00 95.38 157 LYS A N 1
ATOM 1328 C CA . LYS A 1 157 ? -5.515 13.458 -11.959 1.00 95.38 157 LYS A CA 1
ATOM 1329 C C . LYS A 1 157 ? -5.259 12.013 -12.403 1.00 95.38 157 LYS A C 1
ATOM 1331 O O . LYS A 1 157 ? -6.057 11.121 -12.130 1.00 95.38 157 LYS A O 1
ATOM 1336 N N . GLU A 1 158 ? -4.127 11.762 -13.063 1.00 95.12 158 GLU A N 1
ATOM 1337 C CA . GLU A 1 158 ? -3.758 10.409 -13.500 1.00 95.12 158 GLU A CA 1
ATOM 1338 C C . GLU A 1 158 ? -3.473 9.478 -12.313 1.00 95.12 158 GLU A C 1
ATOM 1340 O O . GLU A 1 158 ? -3.930 8.335 -12.313 1.00 95.12 158 GLU A O 1
ATOM 1345 N N . TYR A 1 159 ? -2.775 9.976 -11.286 1.00 96.31 159 TYR A N 1
ATOM 1346 C CA . TYR A 1 159 ? -2.527 9.230 -10.052 1.00 96.31 159 TYR A CA 1
ATOM 1347 C C . TYR A 1 159 ? -3.845 8.764 -9.429 1.00 96.31 159 TYR A C 1
ATOM 1349 O O . TYR A 1 159 ? -4.018 7.576 -9.163 1.00 96.31 159 TYR A O 1
ATOM 1357 N N . TRP A 1 160 ? -4.804 9.680 -9.266 1.00 97.44 160 TRP A N 1
ATOM 1358 C CA . TRP A 1 160 ? -6.105 9.365 -8.682 1.00 97.44 160 TRP A CA 1
ATOM 1359 C C . TRP A 1 160 ? -6.960 8.461 -9.565 1.00 97.44 160 TRP A C 1
ATOM 1361 O O . TRP A 1 160 ? -7.663 7.602 -9.037 1.00 97.44 160 TRP A O 1
ATOM 1371 N N . ALA A 1 161 ? -6.893 8.588 -10.893 1.00 96.88 161 ALA A N 1
ATOM 1372 C CA . ALA A 1 161 ? -7.578 7.670 -11.803 1.00 96.88 161 ALA A CA 1
ATOM 1373 C C . ALA A 1 161 ? -7.067 6.226 -11.649 1.00 96.88 161 ALA A C 1
ATOM 1375 O O . ALA A 1 161 ? -7.865 5.293 -11.538 1.00 96.88 161 ALA A O 1
ATOM 1376 N N . ILE A 1 162 ? -5.744 6.044 -11.569 1.00 97.31 162 ILE A N 1
ATOM 1377 C CA . ILE A 1 162 ? -5.123 4.738 -11.315 1.00 97.31 162 ILE A CA 1
ATOM 1378 C C . ILE A 1 162 ? -5.490 4.248 -9.913 1.00 97.31 162 ILE A C 1
ATOM 1380 O O . ILE A 1 162 ? -5.954 3.119 -9.761 1.00 97.31 162 ILE A O 1
ATOM 1384 N N . ARG A 1 163 ? -5.359 5.093 -8.886 1.00 97.75 163 ARG A N 1
ATOM 1385 C CA . ARG A 1 163 ? -5.632 4.712 -7.497 1.00 97.75 163 ARG A CA 1
ATOM 1386 C C . ARG A 1 163 ? -7.089 4.300 -7.266 1.00 97.75 163 ARG A C 1
ATOM 1388 O O . ARG A 1 163 ? -7.316 3.312 -6.571 1.00 97.75 163 ARG A O 1
ATOM 1395 N N . LYS A 1 164 ? -8.050 4.992 -7.894 1.00 97.56 164 LYS A N 1
ATOM 1396 C CA . LYS A 1 164 ? -9.483 4.632 -7.905 1.00 97.56 164 LYS A CA 1
ATOM 1397 C C . LYS A 1 164 ? -9.766 3.314 -8.624 1.00 97.56 164 LYS A C 1
ATOM 1399 O O . LYS A 1 164 ? -10.741 2.642 -8.301 1.00 97.56 164 LYS A O 1
ATOM 1404 N N . SER A 1 165 ? -8.943 2.948 -9.609 1.00 97.94 165 SER A N 1
ATOM 1405 C CA . SER A 1 165 ? -9.118 1.693 -10.349 1.00 97.94 165 SER A CA 1
ATOM 1406 C C . SER A 1 165 ? -8.759 0.460 -9.514 1.00 97.94 165 SER A C 1
ATOM 1408 O O . SER A 1 165 ? -9.322 -0.610 -9.747 1.00 97.94 165 SER A O 1
ATOM 1410 N N . MET A 1 166 ? -7.886 0.616 -8.509 1.00 98.12 166 MET A N 1
ATOM 1411 C CA . MET A 1 166 ? -7.436 -0.436 -7.588 1.00 98.12 166 MET A CA 1
ATOM 1412 C C . MET A 1 166 ? -8.481 -0.734 -6.503 1.00 98.12 166 MET A C 1
ATOM 1414 O O . MET A 1 166 ? -8.216 -0.609 -5.311 1.00 98.12 166 MET A O 1
ATOM 1418 N N . GLN A 1 167 ? -9.685 -1.112 -6.920 1.00 98.38 167 GLN A N 1
ATOM 1419 C CA . GLN A 1 167 ? -10.751 -1.518 -6.007 1.00 98.38 167 GLN A CA 1
ATOM 1420 C C . GLN A 1 167 ? -10.419 -2.880 -5.399 1.00 98.38 167 GLN A C 1
ATOM 1422 O O . GLN A 1 167 ? -9.985 -3.782 -6.120 1.00 98.38 167 GLN A O 1
ATOM 1427 N N . PHE A 1 168 ? -10.638 -3.052 -4.096 1.00 98.62 168 PHE A N 1
ATOM 1428 C CA . PHE A 1 168 ? -10.463 -4.352 -3.453 1.00 98.62 168 PHE A CA 1
ATOM 1429 C C . PHE A 1 168 ? -11.461 -5.387 -3.990 1.00 98.62 168 PHE A C 1
ATOM 1431 O O . PHE A 1 168 ? -12.503 -5.052 -4.559 1.00 98.62 168 PHE A O 1
ATOM 1438 N N . SER A 1 169 ? -11.136 -6.671 -3.844 1.00 98.12 169 SER A N 1
ATOM 1439 C CA . SER A 1 169 ? -12.010 -7.744 -4.318 1.00 98.12 169 SER A CA 1
ATOM 1440 C C . SER A 1 169 ? -13.340 -7.764 -3.546 1.00 98.12 169 SER A C 1
ATOM 1442 O O . SER A 1 169 ? -13.394 -7.545 -2.332 1.00 98.12 169 SER A O 1
ATOM 1444 N N . ASN A 1 170 ? -14.442 -8.061 -4.247 1.00 98.19 170 ASN A N 1
ATOM 1445 C CA . ASN A 1 170 ? -15.789 -8.074 -3.654 1.00 98.19 170 ASN A CA 1
ATOM 1446 C C . ASN A 1 170 ? -15.894 -9.032 -2.457 1.00 98.19 170 ASN A C 1
ATOM 1448 O O . ASN A 1 170 ? -16.608 -8.758 -1.498 1.00 98.19 170 ASN A O 1
ATOM 1452 N N . ASN A 1 171 ? -15.151 -10.139 -2.495 1.00 98.12 171 ASN A N 1
ATOM 1453 C CA . ASN A 1 171 ? -15.119 -11.116 -1.412 1.00 98.12 171 ASN A CA 1
ATOM 1454 C C . ASN A 1 171 ? -14.602 -10.503 -0.101 1.00 98.12 171 ASN A C 1
ATOM 1456 O O . ASN A 1 171 ? -15.195 -10.724 0.952 1.00 98.12 171 ASN A O 1
ATOM 1460 N N . LEU A 1 172 ? -13.540 -9.691 -0.162 1.00 98.62 172 LEU A N 1
ATOM 1461 C CA . LEU A 1 172 ? -12.978 -9.018 1.014 1.00 98.62 172 LEU A CA 1
ATOM 1462 C C . LEU A 1 172 ? -13.937 -7.948 1.552 1.00 98.62 172 LEU A C 1
ATOM 1464 O O . LEU A 1 172 ? -14.105 -7.823 2.767 1.00 98.62 172 LEU A O 1
ATOM 1468 N N . HIS A 1 173 ? -14.638 -7.238 0.661 1.00 98.38 173 HIS A N 1
ATOM 1469 C CA . HIS A 1 173 ? -15.707 -6.319 1.055 1.00 98.38 173 HIS A CA 1
ATOM 1470 C C . HIS A 1 173 ? -16.850 -7.027 1.790 1.00 98.38 173 HIS A C 1
ATOM 1472 O O . HIS A 1 173 ? -17.321 -6.510 2.804 1.00 98.38 173 HIS A O 1
ATOM 1478 N N . GLU A 1 174 ? -17.282 -8.205 1.334 1.00 98.44 174 GLU A N 1
ATOM 1479 C CA . GLU A 1 174 ? -18.344 -8.960 2.008 1.00 98.44 174 GLU A CA 1
ATOM 1480 C C . GLU A 1 174 ? -17.904 -9.482 3.384 1.00 98.44 174 GLU A C 1
ATOM 1482 O O . GLU A 1 174 ? -18.686 -9.413 4.335 1.00 98.44 174 GLU A O 1
ATOM 1487 N N . VAL A 1 175 ? -16.643 -9.901 3.547 1.00 98.62 175 VAL A N 1
ATOM 1488 C CA . VAL A 1 175 ? -16.097 -10.270 4.868 1.00 98.62 175 VAL A CA 1
ATOM 1489 C C . VAL A 1 175 ? -16.086 -9.065 5.813 1.00 98.62 175 VAL A C 1
ATOM 1491 O O . VAL A 1 175 ? -16.621 -9.143 6.923 1.00 98.62 175 VAL A O 1
ATOM 1494 N N . ALA A 1 176 ? -15.549 -7.926 5.366 1.00 98.50 176 ALA A N 1
ATOM 1495 C CA . ALA A 1 176 ? -15.521 -6.693 6.153 1.00 98.50 176 ALA A CA 1
ATOM 1496 C C . ALA A 1 176 ? -16.939 -6.235 6.542 1.00 98.50 176 ALA A C 1
ATOM 1498 O O . ALA A 1 176 ? -17.208 -5.908 7.699 1.00 98.50 176 ALA A O 1
ATOM 1499 N N . LYS A 1 177 ? -17.882 -6.271 5.597 1.00 98.25 177 LYS A N 1
ATOM 1500 C CA . LYS A 1 177 ? -19.297 -5.945 5.820 1.00 98.25 177 LYS A CA 1
ATOM 1501 C C . LYS A 1 177 ? -19.955 -6.896 6.820 1.00 98.25 177 LYS A C 1
ATOM 1503 O O . LYS A 1 177 ? -20.703 -6.436 7.685 1.00 98.25 177 LYS A O 1
ATOM 1508 N N . GLY A 1 178 ? -19.663 -8.194 6.739 1.00 98.19 178 GLY A N 1
ATOM 1509 C CA . GLY A 1 178 ? -20.122 -9.198 7.698 1.00 98.19 178 GLY A CA 1
ATOM 1510 C C . GLY A 1 178 ? -19.634 -8.903 9.116 1.00 98.19 178 GLY A C 1
ATOM 1511 O O . GLY A 1 178 ? -20.440 -8.867 10.052 1.00 98.19 178 GLY A O 1
ATOM 1512 N N . PHE A 1 179 ? -18.342 -8.599 9.267 1.00 98.38 179 PHE A N 1
ATOM 1513 C CA . PHE A 1 179 ? -17.761 -8.191 10.546 1.00 98.38 179 PHE A CA 1
ATOM 1514 C C . PHE A 1 179 ? -18.428 -6.924 11.091 1.00 98.38 179 PHE A C 1
ATOM 1516 O O . PHE A 1 179 ? -18.910 -6.916 12.225 1.00 98.38 179 PHE A O 1
ATOM 1523 N N . LYS A 1 180 ? -18.539 -5.874 10.268 1.00 97.94 180 LYS A N 1
ATOM 1524 C CA . LYS A 1 180 ? -19.172 -4.609 10.659 1.00 97.94 180 LYS A CA 1
ATOM 1525 C C . LYS A 1 180 ? -20.615 -4.803 11.115 1.00 97.94 180 LYS A C 1
ATOM 1527 O O . LYS A 1 180 ? -20.978 -4.358 12.196 1.00 97.94 180 LYS A O 1
ATOM 1532 N N . LYS A 1 181 ? -21.426 -5.544 10.356 1.00 97.44 181 LYS A N 1
ATOM 1533 C CA . LYS A 1 181 ? -22.826 -5.829 10.715 1.00 97.44 181 LYS A CA 1
ATOM 1534 C C . LYS A 1 181 ? -22.953 -6.542 12.067 1.00 97.44 181 LYS A C 1
ATOM 1536 O O . LYS A 1 181 ? -23.937 -6.344 12.783 1.00 97.44 181 LYS A O 1
ATOM 1541 N N . LYS A 1 182 ? -21.985 -7.395 12.410 1.00 97.19 182 LYS A N 1
ATOM 1542 C CA . LYS A 1 182 ? -21.991 -8.168 13.654 1.00 97.19 182 LYS A CA 1
ATOM 1543 C C . LYS A 1 182 ? -21.493 -7.354 14.850 1.00 97.19 182 LYS A C 1
ATOM 1545 O O . LYS A 1 182 ? -22.146 -7.390 15.893 1.00 97.19 182 LYS A O 1
ATOM 1550 N N . TYR A 1 183 ? -20.389 -6.625 14.689 1.00 97.44 183 TYR A N 1
ATOM 1551 C CA . TYR A 1 183 ? -19.634 -6.027 15.797 1.00 97.44 183 TYR A CA 1
ATOM 1552 C C . TYR A 1 183 ? -19.632 -4.491 15.810 1.00 97.44 183 TYR A C 1
ATOM 1554 O O . TYR A 1 183 ? -19.645 -3.903 16.885 1.00 97.44 183 TYR A O 1
ATOM 1562 N N . LEU A 1 184 ? -19.685 -3.833 14.647 1.00 96.00 184 LEU A N 1
ATOM 1563 C CA . LEU A 1 184 ? -19.625 -2.370 14.496 1.00 96.00 184 LEU A CA 1
ATOM 1564 C C . LEU A 1 184 ? -20.968 -1.818 13.983 1.00 96.00 184 LEU A C 1
ATOM 1566 O O . LEU A 1 184 ? -21.065 -1.292 12.876 1.00 96.00 184 LEU A O 1
ATOM 1570 N N . LYS A 1 185 ? -22.034 -2.004 14.774 1.00 89.44 185 LYS A N 1
ATOM 1571 C CA . LYS A 1 185 ? -23.417 -1.625 14.402 1.00 89.44 185 LYS A CA 1
ATOM 1572 C C . LYS A 1 185 ? -23.701 -0.121 14.466 1.00 89.44 185 LYS A C 1
ATOM 1574 O O . LYS A 1 185 ? -24.701 0.331 13.921 1.00 89.44 185 LYS A O 1
ATOM 1579 N N . GLN A 1 186 ? -22.857 0.605 15.179 1.00 90.69 186 GLN A N 1
ATOM 1580 C CA . GLN A 1 186 ? -22.921 2.038 15.431 1.00 90.69 186 GLN A CA 1
ATOM 1581 C C . GLN A 1 186 ? -21.666 2.698 14.859 1.00 90.69 186 GLN A C 1
ATOM 1583 O O . GLN A 1 186 ? -20.708 1.999 14.510 1.00 90.69 186 GLN A O 1
ATOM 1588 N N . ASP A 1 187 ? -21.662 4.026 14.789 1.00 95.56 187 ASP A N 1
ATOM 1589 C CA . ASP A 1 187 ? -20.476 4.769 14.381 1.00 95.56 187 ASP A CA 1
ATOM 1590 C C . ASP A 1 187 ? -19.288 4.452 15.296 1.00 95.56 187 ASP A C 1
ATOM 1592 O O . ASP A 1 187 ? -19.429 4.249 16.506 1.00 95.56 187 ASP A O 1
ATOM 1596 N N . TYR A 1 188 ? -18.109 4.370 14.685 1.00 97.88 188 TYR A N 1
ATOM 1597 C CA . TYR A 1 188 ? -16.864 4.002 15.345 1.00 97.88 188 TYR A CA 1
ATOM 1598 C C . TYR A 1 188 ? -15.703 4.826 14.799 1.00 97.88 188 TYR A C 1
ATOM 1600 O O . TYR A 1 188 ? -15.700 5.268 13.644 1.00 97.88 188 TYR A O 1
ATOM 1608 N N . MET A 1 189 ? -14.683 4.981 15.634 1.00 97.94 189 MET A N 1
ATOM 1609 C CA . MET A 1 189 ? -13.363 5.451 15.229 1.00 97.94 189 MET A CA 1
ATOM 1610 C C . MET A 1 189 ? -12.485 4.248 14.857 1.00 97.94 189 MET A C 1
ATOM 1612 O O . MET A 1 189 ? -12.578 3.206 15.501 1.00 97.94 189 MET A O 1
ATOM 1616 N N . CYS A 1 190 ? -11.612 4.372 13.854 1.00 98.69 190 CYS A N 1
ATOM 1617 C CA . CYS A 1 190 ? -10.509 3.426 13.657 1.00 98.69 190 CYS A CA 1
ATOM 1618 C C . CYS A 1 190 ? -9.178 4.050 14.090 1.00 98.69 190 CYS A C 1
ATOM 1620 O O . CYS A 1 190 ? -8.865 5.190 13.739 1.00 98.69 190 CYS A O 1
ATOM 1622 N N . ALA A 1 191 ? -8.373 3.253 14.789 1.00 98.69 191 ALA A N 1
ATOM 1623 C CA . ALA A 1 191 ? -6.964 3.505 15.024 1.00 98.69 191 ALA A CA 1
ATOM 1624 C C . ALA A 1 191 ? -6.102 2.426 14.349 1.00 98.69 191 ALA A C 1
ATOM 1626 O O . ALA A 1 191 ? -6.283 1.231 14.592 1.00 98.69 191 ALA A O 1
ATOM 1627 N N . HIS A 1 192 ? -5.144 2.845 13.521 1.00 98.69 192 HIS A N 1
ATOM 1628 C CA . HIS A 1 192 ? -4.138 1.957 12.940 1.00 98.69 192 HIS A CA 1
ATOM 1629 C C . HIS A 1 192 ? -2.784 2.116 13.645 1.00 98.69 192 HIS A C 1
ATOM 1631 O O . HIS A 1 192 ? -2.140 3.167 13.556 1.00 98.69 192 HIS A O 1
ATOM 1637 N N . LEU A 1 193 ? -2.349 1.050 14.318 1.00 97.69 193 LEU A N 1
ATOM 1638 C CA . LEU A 1 193 ? -1.125 0.989 15.114 1.00 97.69 193 LEU A CA 1
ATOM 1639 C C . LEU A 1 193 ? -0.122 0.045 14.446 1.00 97.69 193 LEU A C 1
ATOM 1641 O O . LEU A 1 193 ? -0.262 -1.178 14.535 1.00 97.69 193 LEU A O 1
ATOM 1645 N N . ARG A 1 194 ? 0.920 0.608 13.835 1.00 96.31 194 ARG A N 1
ATOM 1646 C CA . ARG A 1 194 ? 2.066 -0.130 13.305 1.00 96.31 194 ARG A CA 1
ATOM 1647 C C . ARG A 1 194 ? 3.162 -0.164 14.368 1.00 96.31 194 ARG A C 1
ATOM 1649 O O . ARG A 1 194 ? 3.738 0.873 14.685 1.00 96.31 194 ARG A O 1
ATOM 1656 N N . ARG A 1 195 ? 3.417 -1.339 14.946 1.00 94.00 195 ARG A N 1
ATOM 1657 C CA . ARG A 1 195 ? 4.385 -1.533 16.041 1.00 94.00 195 ARG A CA 1
ATOM 1658 C C . ARG A 1 195 ? 5.613 -2.291 15.540 1.00 94.00 195 ARG A C 1
ATOM 1660 O O . ARG A 1 195 ? 6.196 -1.885 14.551 1.00 94.00 195 ARG A O 1
ATOM 1667 N N . ARG A 1 196 ? 6.049 -3.377 16.178 1.00 90.69 196 ARG A N 1
ATOM 1668 C CA . ARG A 1 196 ? 7.093 -4.283 15.644 1.00 90.69 196 ARG A CA 1
ATOM 1669 C C . ARG A 1 196 ? 8.342 -3.534 15.154 1.00 90.69 196 ARG A C 1
ATOM 1671 O O . ARG A 1 196 ? 8.917 -2.784 15.930 1.00 90.69 196 ARG A O 1
ATOM 1678 N N . ASP A 1 197 ? 8.762 -3.711 13.902 1.00 88.88 197 ASP A N 1
ATOM 1679 C CA . ASP A 1 197 ? 9.916 -3.017 13.314 1.00 88.88 197 ASP A CA 1
ATOM 1680 C C . ASP A 1 197 ? 9.812 -1.487 13.409 1.00 88.88 197 ASP A C 1
ATOM 1682 O O . ASP A 1 197 ? 10.830 -0.830 13.611 1.00 88.88 197 ASP A O 1
ATOM 1686 N N . PHE A 1 198 ? 8.604 -0.917 13.385 1.00 90.81 198 PHE A N 1
ATOM 1687 C CA . PHE A 1 198 ? 8.401 0.524 13.554 1.00 90.81 198 PHE A CA 1
ATOM 1688 C C . PHE A 1 198 ? 8.758 1.022 14.960 1.00 90.81 198 PHE A C 1
ATOM 1690 O O . PHE A 1 198 ? 9.218 2.153 15.087 1.00 90.81 198 PHE A O 1
ATOM 1697 N N . VAL A 1 199 ? 8.614 0.200 16.008 1.00 87.44 199 VAL A N 1
ATOM 1698 C CA . VAL A 1 199 ? 9.005 0.598 17.377 1.00 87.44 199 VAL A CA 1
ATOM 1699 C C . VAL A 1 199 ? 10.512 0.849 17.454 1.00 87.44 199 VAL A C 1
ATOM 1701 O O . VAL A 1 199 ? 10.950 1.775 18.130 1.00 87.44 199 VAL A O 1
ATOM 1704 N N . TYR A 1 200 ? 11.305 0.061 16.725 1.00 86.50 200 TYR A N 1
ATOM 1705 C CA . TYR A 1 200 ? 12.762 0.195 16.697 1.00 86.50 200 TYR A CA 1
ATOM 1706 C C . TYR A 1 200 ? 13.242 1.206 15.649 1.00 86.50 200 TYR A C 1
ATOM 1708 O O . TYR A 1 200 ? 14.189 1.944 15.906 1.00 86.50 200 TYR A O 1
ATOM 1716 N N . GLY A 1 201 ? 12.598 1.253 14.479 1.00 87.12 201 GLY A N 1
ATOM 1717 C CA . GLY A 1 201 ? 12.981 2.137 13.374 1.00 87.12 201 GLY A CA 1
ATOM 1718 C C . GLY A 1 201 ? 12.500 3.584 13.517 1.00 87.12 201 GLY A C 1
ATOM 1719 O O . GLY A 1 201 ? 13.116 4.487 12.958 1.00 87.12 201 GLY A O 1
ATOM 1720 N N . HIS A 1 202 ? 11.425 3.824 14.278 1.00 85.9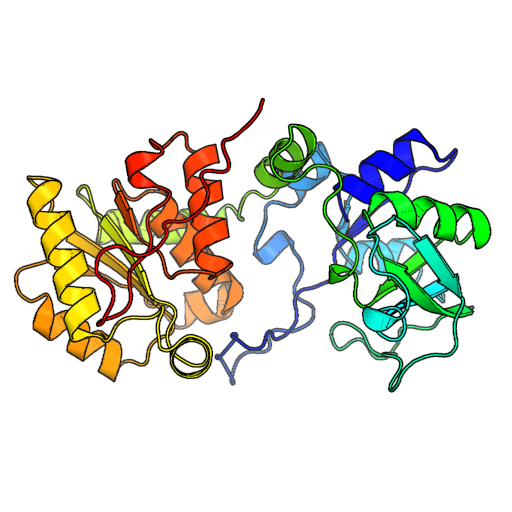4 202 HIS A N 1
ATOM 1721 C CA . HIS A 1 202 ? 10.791 5.140 14.431 1.00 85.94 202 HIS A CA 1
ATOM 1722 C C . HIS A 1 202 ? 10.388 5.455 15.890 1.00 85.94 202 HIS A C 1
ATOM 1724 O O . HIS A 1 202 ? 9.256 5.885 16.136 1.00 85.94 202 HIS A O 1
ATOM 1730 N N . PRO A 1 203 ? 11.289 5.296 16.881 1.00 83.69 203 PRO A N 1
ATOM 1731 C CA . PRO A 1 203 ? 10.939 5.358 18.306 1.00 83.69 203 PRO A CA 1
ATOM 1732 C C . PRO A 1 203 ? 10.345 6.706 18.746 1.00 83.69 203 PRO A C 1
ATOM 1734 O O . PRO A 1 203 ? 9.576 6.764 19.697 1.00 83.69 203 PRO A O 1
ATOM 1737 N N . ASN A 1 204 ? 10.657 7.795 18.037 1.00 86.81 204 ASN A N 1
ATOM 1738 C CA . ASN A 1 204 ? 10.141 9.132 18.347 1.00 86.81 204 ASN A CA 1
ATOM 1739 C C . ASN A 1 204 ? 8.771 9.427 17.714 1.00 86.81 204 ASN A C 1
ATOM 1741 O O . ASN A 1 204 ? 8.142 10.428 18.053 1.00 86.81 204 ASN A O 1
ATOM 1745 N N . ASN A 1 205 ? 8.318 8.602 16.766 1.00 86.62 205 ASN A N 1
ATOM 1746 C CA . ASN A 1 205 ? 7.072 8.817 16.024 1.00 86.62 205 ASN A CA 1
ATOM 1747 C C . ASN A 1 205 ? 5.986 7.792 16.364 1.00 86.62 205 ASN A C 1
ATOM 1749 O O . ASN A 1 205 ? 4.828 8.003 16.011 1.00 86.62 205 ASN A O 1
ATOM 1753 N N . VAL A 1 206 ? 6.350 6.692 17.023 1.00 91.25 206 VAL A N 1
ATOM 1754 C CA . VAL A 1 206 ? 5.433 5.619 17.413 1.00 91.25 206 VAL A CA 1
ATOM 1755 C C . VAL A 1 206 ? 5.249 5.671 18.928 1.00 91.25 206 VAL A C 1
ATOM 1757 O O . VAL A 1 206 ? 6.222 5.452 19.648 1.00 91.25 206 VAL A O 1
ATOM 1760 N N . PRO A 1 207 ? 4.040 5.959 19.435 1.00 94.69 207 PRO A N 1
ATOM 1761 C CA . PRO A 1 207 ? 3.824 6.032 20.873 1.00 94.69 207 PRO A CA 1
ATOM 1762 C C . PRO A 1 207 ? 3.895 4.676 21.588 1.00 94.69 207 PRO A C 1
ATOM 1764 O O . PRO A 1 207 ? 3.728 3.597 21.001 1.00 94.69 207 PRO A O 1
ATOM 1767 N N . SER A 1 208 ? 4.067 4.732 22.907 1.00 95.81 208 SER A N 1
ATOM 1768 C CA . SER A 1 208 ? 3.801 3.612 23.807 1.00 95.81 208 SER A CA 1
ATOM 1769 C C . SER A 1 208 ? 2.325 3.203 23.766 1.00 95.81 208 SER A C 1
ATOM 1771 O O . SER A 1 208 ? 1.456 3.947 23.306 1.00 95.81 208 SER A O 1
ATOM 1773 N N . ILE A 1 209 ? 2.015 1.998 24.250 1.00 97.50 209 ILE A N 1
ATOM 1774 C CA . ILE A 1 209 ? 0.630 1.505 24.318 1.00 97.50 209 ILE A CA 1
ATOM 1775 C C . ILE A 1 209 ? -0.233 2.421 25.190 1.00 97.50 209 ILE A C 1
ATOM 1777 O O . ILE A 1 209 ? -1.329 2.812 24.786 1.00 97.50 209 ILE A O 1
ATOM 1781 N N . LYS A 1 210 ? 0.304 2.840 26.339 1.00 97.25 210 LYS A N 1
ATOM 1782 C CA . LYS A 1 210 ? -0.343 3.793 27.240 1.00 97.25 210 LYS A CA 1
ATOM 1783 C C . LYS A 1 210 ? -0.649 5.122 26.551 1.00 97.25 210 LYS A C 1
ATOM 1785 O O . LYS A 1 210 ? -1.784 5.583 26.611 1.00 97.25 210 LYS A O 1
ATOM 1790 N N . GLU A 1 211 ? 0.332 5.727 25.882 1.00 96.69 211 GLU A N 1
ATOM 1791 C CA . GLU A 1 211 ? 0.115 7.015 25.215 1.00 96.69 211 GLU A CA 1
ATOM 1792 C C . GLU A 1 211 ? -0.814 6.886 24.000 1.00 96.69 211 GLU A C 1
ATOM 1794 O O . GLU A 1 211 ? -1.641 7.762 23.746 1.00 96.69 211 GLU A O 1
ATOM 1799 N N . THR A 1 212 ? -0.763 5.752 23.299 1.00 97.50 212 THR A N 1
ATOM 1800 C CA . THR A 1 212 ? -1.729 5.435 22.242 1.00 97.50 212 THR A CA 1
ATOM 1801 C C . THR A 1 212 ? -3.156 5.429 22.787 1.00 97.50 212 THR A C 1
ATOM 1803 O O . THR A 1 212 ? -4.050 6.031 22.190 1.00 97.50 212 THR A O 1
ATOM 1806 N N . ALA A 1 213 ? -3.376 4.783 23.936 1.00 98.25 213 ALA A N 1
ATOM 1807 C CA . ALA A 1 213 ? -4.677 4.764 24.588 1.00 98.25 213 ALA A CA 1
ATOM 1808 C C . ALA A 1 213 ? -5.132 6.173 24.988 1.00 98.25 213 ALA A C 1
ATOM 1810 O O . ALA A 1 213 ? -6.284 6.519 24.737 1.00 98.25 213 ALA A O 1
ATOM 1811 N N . THR A 1 214 ? -4.240 7.000 25.547 1.00 97.31 214 THR A N 1
ATOM 1812 C CA . THR A 1 214 ? -4.528 8.410 25.870 1.00 97.31 214 THR A CA 1
ATOM 1813 C C . THR A 1 214 ? -5.027 9.166 24.639 1.00 97.31 214 THR A C 1
ATOM 1815 O O . THR A 1 214 ? -6.121 9.725 24.667 1.00 97.31 214 THR A O 1
ATOM 1818 N N . GLN A 1 215 ? -4.295 9.101 23.523 1.00 97.31 215 GLN A N 1
ATOM 1819 C CA . GLN A 1 215 ? -4.679 9.791 22.288 1.00 97.31 215 GLN A CA 1
ATOM 1820 C C . GLN A 1 215 ? -6.007 9.271 21.710 1.00 97.31 215 GLN A C 1
ATOM 1822 O O . GLN A 1 215 ? -6.804 10.060 21.203 1.00 97.31 215 GLN A O 1
ATOM 1827 N N . ILE A 1 216 ? -6.286 7.964 21.805 1.00 97.75 216 ILE A N 1
ATOM 1828 C CA . ILE A 1 216 ? -7.586 7.395 21.411 1.00 97.75 216 ILE A CA 1
ATOM 1829 C C . ILE A 1 216 ? -8.713 7.971 22.280 1.00 97.75 216 ILE A C 1
ATOM 1831 O O . ILE A 1 216 ? -9.720 8.425 21.736 1.00 97.75 216 ILE A O 1
ATOM 1835 N N . LYS A 1 217 ? -8.543 7.997 23.608 1.00 96.75 217 LYS A N 1
ATOM 1836 C CA . LYS A 1 217 ? -9.537 8.555 24.542 1.00 96.75 217 LYS A CA 1
ATOM 1837 C C . LYS A 1 217 ? -9.817 10.023 24.259 1.00 96.75 217 LYS A C 1
ATOM 1839 O O . LYS A 1 217 ? -10.978 10.414 24.187 1.00 96.75 217 LYS A O 1
ATOM 1844 N N . ASP A 1 218 ? -8.773 10.817 24.041 1.00 94.94 218 ASP A N 1
ATOM 1845 C CA . ASP A 1 218 ? -8.909 12.242 23.744 1.00 94.94 218 ASP A CA 1
ATOM 1846 C C . ASP A 1 218 ? -9.745 12.470 22.479 1.00 94.94 218 ASP A C 1
ATOM 1848 O O . ASP A 1 218 ? -10.632 13.323 22.462 1.00 94.94 218 ASP A O 1
ATOM 1852 N N . LYS A 1 219 ? -9.530 11.670 21.426 1.00 95.44 219 LYS A N 1
ATOM 1853 C CA . LYS A 1 219 ? -10.334 11.762 20.199 1.00 95.44 219 LYS A CA 1
ATOM 1854 C C . LYS A 1 219 ? -11.769 11.284 20.391 1.00 95.44 219 LYS A C 1
ATOM 1856 O O . LYS A 1 219 ? -12.677 11.957 19.913 1.00 95.44 219 LYS A O 1
ATOM 1861 N N . LEU A 1 220 ? -11.996 10.182 21.102 1.00 94.62 220 LEU A N 1
ATOM 1862 C CA . LEU A 1 220 ? -13.351 9.693 21.386 1.00 94.62 220 LEU A CA 1
ATOM 1863 C C . LEU A 1 220 ? -14.165 10.714 22.196 1.00 94.62 220 LEU A C 1
ATOM 1865 O O . LEU A 1 220 ? -15.312 10.989 21.846 1.00 94.62 220 LEU A O 1
ATOM 1869 N N . ASN A 1 221 ? -13.545 11.351 23.194 1.00 92.88 221 ASN A N 1
ATOM 1870 C CA . ASN A 1 221 ? -14.158 12.426 23.979 1.00 92.88 221 ASN A CA 1
ATOM 1871 C C . ASN A 1 221 ? -14.557 13.630 23.112 1.00 92.88 221 ASN A C 1
ATOM 1873 O O . ASN A 1 221 ? -15.614 14.216 23.323 1.00 92.88 221 ASN A O 1
ATOM 1877 N N . LEU A 1 222 ? -13.733 13.997 22.124 1.00 92.00 222 LEU A N 1
ATOM 1878 C CA . LEU A 1 222 ? -14.026 15.110 21.213 1.00 92.00 222 LEU A CA 1
ATOM 1879 C C . LEU A 1 222 ? -15.144 14.794 20.216 1.00 92.00 222 LEU A C 1
ATOM 1881 O O . LEU A 1 222 ? -15.868 15.699 19.803 1.00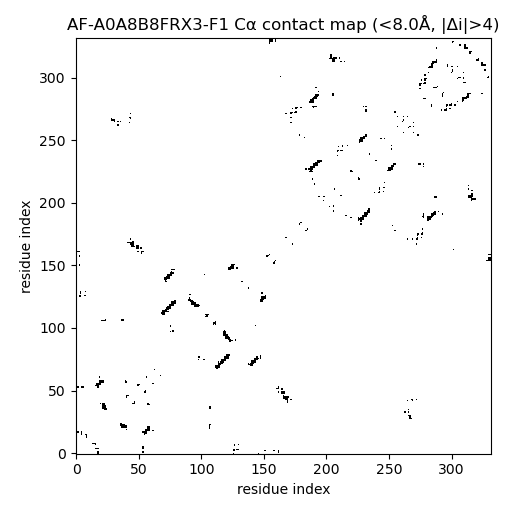 92.00 222 LEU A O 1
ATOM 1885 N N . LEU A 1 223 ? -15.270 13.534 19.799 1.00 89.00 223 LEU A N 1
ATOM 1886 C CA . LEU A 1 223 ? -16.212 13.144 18.754 1.00 89.00 223 LEU A CA 1
ATOM 1887 C C . LEU A 1 223 ? -17.671 13.106 19.226 1.00 89.00 223 LEU A C 1
ATOM 1889 O O . LEU A 1 223 ? -18.535 13.150 18.361 1.00 89.00 223 LEU A O 1
ATOM 1893 N N . ASN A 1 224 ? -17.932 13.109 20.543 1.00 74.06 224 ASN A N 1
ATOM 1894 C CA . ASN A 1 224 ? -19.251 13.053 21.196 1.00 74.06 224 ASN A CA 1
ATOM 1895 C C . ASN A 1 224 ? -20.156 11.901 20.683 1.00 74.06 224 ASN A C 1
ATOM 1897 O O . ASN A 1 224 ? -20.517 11.829 19.515 1.00 74.06 224 ASN A O 1
ATOM 1901 N N . ASN A 1 225 ? -20.633 11.027 21.575 1.00 81.00 225 ASN A N 1
ATOM 1902 C CA . ASN A 1 225 ? -21.525 9.886 21.257 1.00 81.00 225 ASN A CA 1
ATOM 1903 C C . ASN A 1 225 ? -20.883 8.672 20.551 1.00 81.00 225 ASN A C 1
ATOM 1905 O O . ASN A 1 225 ? -21.610 7.806 20.064 1.00 81.00 225 ASN A O 1
ATOM 1909 N N . ILE A 1 226 ? -19.551 8.551 20.533 1.00 91.69 226 ILE A N 1
ATOM 1910 C CA . ILE A 1 226 ? -18.869 7.322 20.099 1.00 91.69 226 ILE A CA 1
ATOM 1911 C C . ILE A 1 226 ? -18.235 6.645 21.309 1.00 91.69 226 ILE A C 1
ATOM 1913 O O . ILE A 1 226 ? -17.366 7.217 21.959 1.00 91.69 226 ILE A O 1
ATOM 1917 N N . ASP A 1 227 ? -18.617 5.397 21.565 1.00 93.94 227 ASP A N 1
ATOM 1918 C CA . ASP A 1 227 ? -18.003 4.541 22.589 1.00 93.94 227 ASP A CA 1
ATOM 1919 C C . ASP A 1 227 ? -17.213 3.366 21.981 1.00 93.94 227 ASP A C 1
ATOM 1921 O O . ASP A 1 227 ? -16.733 2.499 22.705 1.00 93.94 227 ASP A O 1
ATOM 1925 N N . THR A 1 228 ? -17.120 3.301 20.649 1.00 97.38 228 THR A N 1
ATOM 1926 C CA . THR A 1 228 ? -16.603 2.146 19.909 1.00 97.38 228 THR A CA 1
ATOM 1927 C C . THR A 1 228 ? -15.354 2.510 19.112 1.00 97.38 228 THR A C 1
ATOM 1929 O O . THR A 1 228 ? -15.358 3.448 18.309 1.00 97.38 228 THR A O 1
ATOM 1932 N N . VAL A 1 229 ? -14.294 1.720 19.287 1.00 98.06 229 VAL A N 1
ATOM 1933 C CA . VAL A 1 229 ? -13.031 1.856 18.560 1.00 98.06 229 VAL A CA 1
ATOM 1934 C C . VAL A 1 229 ? -12.639 0.540 17.893 1.00 98.06 229 VAL A C 1
ATOM 1936 O O . VAL A 1 229 ? -12.655 -0.532 18.498 1.00 98.06 229 VAL A O 1
ATOM 1939 N N . TYR A 1 230 ? -12.276 0.630 16.620 1.00 98.75 230 TYR A N 1
ATOM 1940 C CA . TYR A 1 230 ? -11.691 -0.461 15.859 1.00 98.75 230 TYR A CA 1
ATOM 1941 C C . TYR A 1 230 ? -10.170 -0.297 15.778 1.00 98.75 230 TYR A C 1
ATOM 1943 O O . TYR A 1 230 ? -9.679 0.775 15.428 1.00 98.75 230 TYR A O 1
ATOM 1951 N N . ILE A 1 231 ? -9.424 -1.357 16.077 1.00 98.75 231 ILE A N 1
ATOM 1952 C CA . ILE A 1 231 ? -7.963 -1.360 16.113 1.00 98.75 231 ILE A CA 1
ATOM 1953 C C . ILE A 1 231 ? -7.425 -2.255 14.994 1.00 98.75 231 ILE A C 1
ATOM 1955 O O . ILE A 1 231 ? -7.502 -3.482 15.079 1.00 98.75 231 ILE A O 1
ATOM 1959 N N . ALA A 1 232 ? -6.814 -1.638 13.981 1.00 98.62 232 ALA A N 1
ATOM 1960 C CA . ALA A 1 232 ? -5.985 -2.336 13.000 1.00 98.62 232 ALA A CA 1
ATOM 1961 C C . ALA A 1 232 ? -4.536 -2.327 13.500 1.00 98.62 232 ALA A C 1
ATOM 1963 O O . ALA A 1 232 ? -3.943 -1.260 13.671 1.00 98.62 232 ALA A O 1
ATOM 1964 N N . THR A 1 233 ? -3.949 -3.490 13.784 1.00 97.62 233 THR A N 1
ATOM 1965 C CA . THR A 1 233 ? -2.581 -3.536 14.321 1.00 97.62 233 THR A CA 1
ATOM 1966 C C . THR A 1 233 ? -1.866 -4.854 14.076 1.00 97.62 233 THR A C 1
ATOM 1968 O O . THR A 1 233 ? -2.448 -5.940 14.175 1.00 97.62 233 THR A O 1
ATOM 1971 N N . ASP A 1 234 ? -0.560 -4.744 13.858 1.00 95.62 234 ASP A N 1
ATOM 1972 C CA . ASP A 1 234 ? 0.379 -5.852 13.752 1.00 95.62 234 ASP A CA 1
ATOM 1973 C C . ASP A 1 234 ? 1.104 -6.164 15.082 1.00 95.62 234 ASP A C 1
ATOM 1975 O O . ASP A 1 234 ? 2.076 -6.935 15.106 1.00 95.62 234 ASP A O 1
ATOM 1979 N N . SER A 1 235 ? 0.641 -5.574 16.189 1.00 94.75 235 SER A N 1
ATOM 1980 C CA . SER A 1 235 ? 1.136 -5.809 17.548 1.00 94.75 235 SER A CA 1
ATOM 1981 C C . SER A 1 235 ? 1.026 -7.277 17.977 1.00 94.75 235 SER A C 1
ATOM 1983 O O . SER A 1 235 ? 0.447 -8.127 17.287 1.00 94.75 235 SER A O 1
ATOM 1985 N N . SER A 1 236 ? 1.648 -7.625 19.103 1.00 94.44 236 SER A N 1
ATOM 1986 C CA . SER A 1 236 ? 1.408 -8.933 19.723 1.00 94.44 236 SER A CA 1
ATOM 1987 C C . SER A 1 236 ? 0.035 -8.995 20.398 1.00 94.44 236 SER A C 1
ATOM 1989 O O . SER A 1 236 ? -0.656 -7.983 20.547 1.00 94.44 236 SER A O 1
ATOM 1991 N N . LYS A 1 237 ? -0.384 -10.203 20.792 1.00 94.62 237 LYS A N 1
ATOM 1992 C CA . LYS A 1 237 ? -1.628 -10.377 21.549 1.00 94.62 237 LYS A CA 1
ATOM 1993 C C . LYS A 1 237 ? -1.531 -9.664 22.898 1.00 94.62 237 LYS A C 1
ATOM 1995 O O . LYS A 1 237 ? -2.500 -9.054 23.321 1.00 94.62 237 LYS A O 1
ATOM 2000 N N . GLU A 1 238 ? -0.363 -9.707 23.524 1.00 97.25 238 GLU A N 1
ATOM 2001 C CA . GLU A 1 238 ? -0.067 -9.090 24.817 1.00 97.25 238 GLU A CA 1
ATOM 2002 C C . GLU A 1 238 ? -0.171 -7.563 24.728 1.00 97.25 238 GLU A C 1
ATOM 2004 O O . GLU A 1 238 ? -0.934 -6.972 25.480 1.00 97.25 238 GLU A O 1
ATOM 2009 N N . GLU A 1 239 ? 0.485 -6.937 23.742 1.00 97.25 239 GLU A N 1
ATOM 2010 C CA . GLU A 1 239 ? 0.382 -5.485 23.510 1.00 97.25 239 GLU A CA 1
ATOM 2011 C C . GLU A 1 239 ? -1.060 -5.047 23.200 1.00 97.25 239 GLU A C 1
ATOM 2013 O O . GLU A 1 239 ? -1.491 -3.962 23.586 1.00 97.25 239 GLU A O 1
ATOM 2018 N N . PHE A 1 240 ? -1.825 -5.877 22.479 1.00 97.81 240 PHE A N 1
ATOM 2019 C CA . PHE A 1 240 ? -3.234 -5.590 22.212 1.00 97.81 240 PHE A CA 1
ATOM 2020 C C . PHE A 1 240 ? -4.097 -5.695 23.478 1.00 97.81 240 PHE A C 1
ATOM 2022 O O . PHE A 1 240 ? -4.975 -4.863 23.681 1.00 97.81 240 PHE A O 1
ATOM 2029 N N . LEU A 1 241 ? -3.850 -6.689 24.336 1.00 97.88 241 LEU A N 1
ATOM 2030 C CA . LEU A 1 241 ? -4.552 -6.827 25.614 1.00 97.88 241 LEU A CA 1
ATOM 2031 C C . LEU A 1 241 ? -4.224 -5.668 26.562 1.00 97.88 241 LEU A C 1
ATOM 2033 O O . LEU A 1 241 ? -5.145 -5.104 27.142 1.00 97.88 241 LEU A O 1
ATOM 2037 N N . GLU A 1 242 ? -2.960 -5.251 26.638 1.00 98.31 242 GLU A N 1
ATOM 2038 C CA . GLU A 1 242 ? -2.538 -4.061 27.390 1.00 98.31 242 GLU A CA 1
ATOM 2039 C C . GLU A 1 242 ? -3.273 -2.798 26.901 1.00 98.31 242 GLU A C 1
ATOM 2041 O O . GLU A 1 242 ? -3.782 -2.009 27.697 1.00 98.31 242 GLU A O 1
ATOM 2046 N N . LEU A 1 243 ? -3.407 -2.620 25.580 1.00 98.44 243 LEU A N 1
ATOM 2047 C CA . LEU A 1 243 ? -4.183 -1.511 25.018 1.00 98.44 243 LEU A CA 1
ATOM 2048 C C . LEU A 1 243 ? -5.658 -1.572 25.452 1.00 98.44 243 LEU A C 1
ATOM 2050 O O . LEU A 1 243 ? -6.241 -0.543 25.797 1.00 98.44 243 LEU A O 1
ATOM 2054 N N . CYS A 1 244 ? -6.257 -2.766 25.447 1.00 98.06 244 CYS A N 1
ATOM 2055 C CA . CYS A 1 244 ? -7.632 -2.979 25.895 1.00 98.06 244 CYS A CA 1
ATOM 2056 C C . CYS A 1 244 ? -7.819 -2.664 27.385 1.00 98.06 244 CYS A C 1
ATOM 2058 O O . CYS A 1 244 ? -8.847 -2.093 27.738 1.00 98.06 244 CYS A O 1
ATOM 2060 N N . GLU A 1 245 ? -6.844 -2.971 28.247 1.00 98.25 245 GLU A N 1
ATOM 2061 C CA . GLU A 1 245 ? -6.887 -2.605 29.672 1.00 98.25 245 GLU A CA 1
ATOM 2062 C C . GLU A 1 245 ? -6.968 -1.086 29.851 1.00 98.25 245 GLU A C 1
ATOM 2064 O O . GLU A 1 245 ? -7.809 -0.580 30.597 1.00 98.25 245 GLU A O 1
ATOM 2069 N N . TYR A 1 246 ? -6.162 -0.329 29.099 1.00 98.44 246 TYR A N 1
ATOM 2070 C CA . TYR A 1 246 ? -6.256 1.128 29.129 1.00 98.44 246 TYR A CA 1
ATOM 2071 C C . TYR A 1 246 ? -7.572 1.656 28.550 1.00 98.44 246 TYR A C 1
ATOM 2073 O O . TYR A 1 246 ? -8.009 2.726 28.967 1.00 98.44 246 TYR A O 1
ATOM 2081 N N . LEU A 1 247 ? -8.217 0.945 27.623 1.00 97.75 247 LEU A N 1
ATOM 2082 C CA . LEU A 1 247 ? -9.456 1.348 26.946 1.00 97.75 247 LEU A CA 1
ATOM 2083 C C . LEU A 1 247 ? -10.719 0.659 27.495 1.00 97.75 247 LEU A C 1
ATOM 2085 O O . LEU A 1 247 ? -11.734 0.642 26.807 1.00 97.75 247 LEU A O 1
ATOM 2089 N N . GLN A 1 248 ? -10.691 0.141 28.726 1.00 96.38 248 GLN A N 1
ATOM 2090 C CA . GLN A 1 248 ? -11.794 -0.630 29.327 1.00 96.38 248 GLN A CA 1
ATOM 2091 C C . GLN A 1 248 ? -13.164 0.080 29.355 1.00 96.38 248 GLN A C 1
ATOM 2093 O O . GLN A 1 248 ? -14.197 -0.585 29.394 1.00 96.38 248 GLN A O 1
ATOM 2098 N N . ASP A 1 249 ? -13.180 1.416 29.314 1.00 94.81 249 ASP A N 1
ATOM 2099 C CA . ASP A 1 249 ? -14.405 2.229 29.288 1.00 94.81 249 ASP A CA 1
ATOM 2100 C C . ASP A 1 249 ? -15.082 2.247 27.898 1.00 94.81 249 ASP A C 1
ATOM 2102 O O . ASP A 1 249 ? -16.177 2.786 27.742 1.00 94.81 249 ASP A O 1
ATOM 2106 N N . TYR A 1 250 ? -14.431 1.669 26.883 1.00 96.06 250 TYR A N 1
ATOM 2107 C CA . TYR A 1 250 ? -14.836 1.693 25.480 1.00 96.06 250 TYR A CA 1
ATOM 2108 C C . TYR A 1 250 ? -14.968 0.278 24.907 1.00 96.06 250 TYR A C 1
ATOM 2110 O O . TYR A 1 250 ? -14.313 -0.675 25.331 1.00 96.06 250 TYR A O 1
ATOM 2118 N N . LYS A 1 251 ? -15.789 0.134 23.866 1.00 97.06 251 LYS A N 1
ATOM 2119 C CA . LYS A 1 251 ? -15.898 -1.105 23.091 1.00 97.06 251 LYS A CA 1
ATOM 2120 C C . LYS A 1 251 ? -14.751 -1.175 22.087 1.00 97.06 251 LYS A C 1
ATOM 2122 O O . LYS A 1 251 ? -14.766 -0.480 21.070 1.00 97.06 251 LYS A O 1
ATOM 2127 N N . VAL A 1 252 ? -13.768 -2.027 22.361 1.00 98.19 252 VAL A N 1
ATOM 2128 C CA . VAL A 1 252 ? -12.597 -2.226 21.498 1.00 98.19 252 VAL A CA 1
ATOM 2129 C C . VAL A 1 252 ? -12.785 -3.466 20.629 1.00 98.19 252 VAL A C 1
ATOM 2131 O O . VAL A 1 252 ? -13.014 -4.564 21.135 1.00 98.19 252 VAL A O 1
ATOM 2134 N N . PHE A 1 253 ? -12.649 -3.308 19.314 1.00 98.38 253 PHE A N 1
ATOM 2135 C CA . PHE A 1 253 ? -12.729 -4.406 18.354 1.00 98.38 253 PHE A CA 1
ATOM 2136 C C . PHE A 1 253 ? -11.465 -4.508 17.507 1.00 98.38 253 PHE A C 1
ATOM 2138 O O . PHE A 1 253 ? -10.867 -3.506 17.130 1.00 98.38 253 PHE A O 1
ATOM 2145 N N . LYS A 1 254 ? -11.105 -5.738 17.150 1.00 98.06 254 LYS A N 1
ATOM 2146 C CA . LYS A 1 254 ? -10.071 -6.069 16.168 1.00 98.06 254 LYS A CA 1
ATOM 2147 C C . LYS A 1 254 ? -10.591 -7.211 15.306 1.00 98.06 254 LYS A C 1
ATOM 2149 O O . LYS A 1 254 ? -11.220 -8.131 15.835 1.00 98.06 254 LYS A O 1
ATOM 2154 N N . PHE A 1 255 ? -10.351 -7.164 13.999 1.00 97.94 255 PHE A N 1
ATOM 2155 C CA . PHE A 1 255 ? -10.659 -8.303 13.146 1.00 97.94 255 PHE A CA 1
ATOM 2156 C C . PHE A 1 255 ? -9.668 -9.436 13.423 1.00 97.94 255 PHE A C 1
ATOM 2158 O O . PHE A 1 255 ? -8.453 -9.266 13.334 1.00 97.94 255 PHE A O 1
ATOM 2165 N N . ILE A 1 256 ? -10.203 -10.597 13.790 1.00 95.88 256 ILE A N 1
ATOM 2166 C CA . ILE A 1 256 ? -9.440 -11.830 13.973 1.00 95.88 256 ILE A CA 1
ATOM 2167 C C . ILE A 1 256 ? -10.043 -12.835 13.004 1.00 95.88 256 ILE A C 1
ATOM 2169 O O . ILE A 1 256 ? -11.192 -13.242 13.174 1.00 95.88 256 ILE A O 1
ATOM 2173 N N . ALA A 1 257 ? -9.281 -13.182 11.971 1.00 95.38 257 ALA A N 1
ATOM 2174 C CA . ALA A 1 257 ? -9.692 -14.182 11.000 1.00 95.38 257 ALA A CA 1
ATOM 2175 C C . ALA A 1 257 ? -9.802 -15.553 11.679 1.00 95.38 257 ALA A C 1
ATOM 2177 O O . ALA A 1 257 ? -8.906 -15.948 12.430 1.00 95.38 257 ALA A O 1
ATOM 2178 N N . ASP A 1 258 ? -10.885 -16.277 11.401 1.00 95.25 258 ASP A N 1
ATOM 2179 C CA . ASP A 1 258 ? -10.920 -17.714 11.652 1.00 95.25 258 ASP A CA 1
ATOM 2180 C C . ASP A 1 258 ? -10.036 -18.458 10.639 1.00 95.25 258 ASP A C 1
ATOM 2182 O O . ASP A 1 258 ? -9.527 -17.882 9.673 1.00 95.25 258 ASP A O 1
ATOM 2186 N N . GLU A 1 259 ? -9.822 -19.749 10.882 1.00 95.00 259 GLU A N 1
ATOM 2187 C CA . GLU A 1 259 ? -8.956 -20.583 10.048 1.00 95.00 259 GLU A CA 1
ATOM 2188 C C . GLU A 1 259 ? -9.437 -20.650 8.590 1.00 95.00 259 GLU A C 1
ATOM 2190 O O . GLU A 1 259 ? -8.621 -20.590 7.672 1.00 95.00 259 GLU A O 1
ATOM 2195 N N . GLU A 1 260 ? -10.750 -20.713 8.357 1.00 95.44 260 GLU A N 1
ATOM 2196 C CA . GLU A 1 260 ? -11.319 -20.728 7.006 1.00 95.44 260 GLU A CA 1
ATOM 2197 C C . GLU A 1 260 ? -11.018 -19.420 6.264 1.00 95.44 260 GLU A C 1
ATOM 2199 O O . GLU A 1 260 ? -10.504 -19.431 5.143 1.00 95.44 260 GLU A O 1
ATOM 2204 N N . THR A 1 261 ? -11.288 -18.283 6.903 1.00 96.19 261 THR A N 1
ATOM 2205 C CA . THR A 1 261 ? -11.046 -16.950 6.348 1.00 96.19 261 THR A CA 1
ATOM 2206 C C . THR A 1 261 ? -9.560 -16.734 6.086 1.00 96.19 261 THR A C 1
ATOM 2208 O O . THR A 1 261 ? -9.195 -16.239 5.018 1.00 96.19 261 THR A O 1
ATOM 2211 N N . LEU A 1 262 ? -8.694 -17.127 7.024 1.00 95.94 262 LEU A N 1
ATOM 2212 C CA . LEU A 1 262 ? -7.249 -16.983 6.885 1.00 95.94 262 LEU A CA 1
ATOM 2213 C C . LEU A 1 262 ? -6.700 -17.855 5.751 1.00 95.94 262 LEU A C 1
ATOM 2215 O O . LEU A 1 262 ? -5.945 -17.359 4.923 1.00 95.94 262 LEU A O 1
ATOM 2219 N N . ASN A 1 263 ? -7.115 -19.120 5.656 1.00 94.81 263 ASN A N 1
ATOM 2220 C CA . ASN A 1 263 ? -6.689 -20.004 4.567 1.00 94.81 263 ASN A CA 1
ATOM 2221 C C . ASN A 1 263 ? -7.194 -19.530 3.199 1.00 94.81 263 ASN A C 1
ATOM 2223 O O . ASN A 1 263 ? -6.532 -19.741 2.185 1.00 94.81 263 ASN A O 1
ATOM 2227 N N . ARG A 1 264 ? -8.361 -18.880 3.160 1.00 96.12 264 ARG A N 1
ATOM 2228 C CA . ARG A 1 264 ? -8.965 -18.395 1.918 1.00 96.12 264 ARG A CA 1
ATOM 2229 C C . ARG A 1 264 ? -8.374 -17.078 1.426 1.00 96.12 264 ARG A C 1
ATOM 2231 O O . ARG A 1 264 ? -8.206 -16.910 0.221 1.00 96.12 264 ARG A O 1
ATOM 2238 N N . TYR A 1 265 ? -8.124 -16.133 2.328 1.00 96.31 265 TYR A N 1
ATOM 2239 C CA . TYR A 1 265 ? -7.744 -14.763 1.965 1.00 96.31 265 TYR A CA 1
ATOM 2240 C C . TYR A 1 265 ? -6.306 -14.406 2.311 1.00 96.31 265 TYR A C 1
ATOM 2242 O O . TYR A 1 265 ? -5.807 -13.399 1.808 1.00 96.31 265 TYR A O 1
ATOM 2250 N N . LEU A 1 266 ? -5.626 -15.256 3.084 1.00 96.75 266 LEU A N 1
ATOM 2251 C CA . LEU A 1 266 ? -4.209 -15.137 3.405 1.00 96.75 266 LEU A CA 1
ATOM 2252 C C . LEU A 1 266 ? -3.899 -13.823 4.142 1.00 96.75 266 LEU A C 1
ATOM 2254 O O . LEU A 1 266 ? -4.786 -13.011 4.419 1.00 96.75 266 LEU A O 1
ATOM 2258 N N . ASP A 1 267 ? -2.633 -13.582 4.472 1.00 95.94 267 ASP A N 1
ATOM 2259 C CA . ASP A 1 267 ? -2.271 -12.420 5.291 1.00 95.94 267 ASP A CA 1
ATOM 2260 C C . ASP A 1 267 ? -2.551 -11.096 4.564 1.00 95.94 267 ASP A C 1
ATOM 2262 O O . ASP A 1 267 ? -3.012 -10.129 5.173 1.00 95.94 267 ASP A O 1
ATOM 2266 N N . GLY A 1 268 ? -2.335 -11.061 3.243 1.00 96.31 268 GLY A N 1
ATOM 2267 C CA . GLY A 1 268 ? -2.648 -9.901 2.406 1.00 96.31 268 GLY A CA 1
ATOM 2268 C C . GLY A 1 268 ? -4.139 -9.549 2.393 1.00 96.31 268 GLY A C 1
ATOM 2269 O O . GLY A 1 268 ? -4.498 -8.374 2.440 1.00 96.31 268 GLY A O 1
ATOM 2270 N N . GLY A 1 269 ? -5.023 -10.550 2.390 1.00 97.75 269 GLY A N 1
ATOM 2271 C CA . GLY A 1 269 ? -6.464 -10.325 2.414 1.00 97.75 269 GLY A CA 1
ATOM 2272 C C . GLY A 1 269 ? -6.949 -9.881 3.788 1.00 97.75 269 GLY A C 1
ATOM 2273 O O . GLY A 1 269 ? -7.783 -8.979 3.864 1.00 97.75 269 GLY A O 1
ATOM 2274 N N . ILE A 1 270 ? -6.378 -10.425 4.871 1.00 97.75 270 ILE A N 1
ATOM 2275 C CA . ILE A 1 270 ? -6.668 -9.953 6.236 1.00 97.75 270 ILE A CA 1
ATOM 2276 C C . ILE A 1 270 ? -6.267 -8.480 6.385 1.00 97.75 270 ILE A C 1
ATOM 2278 O O . ILE A 1 270 ? -7.054 -7.668 6.870 1.00 97.75 270 ILE A O 1
ATOM 2282 N N . ALA A 1 271 ? -5.088 -8.114 5.879 1.00 97.81 271 ALA A N 1
ATOM 2283 C CA . ALA A 1 271 ? -4.612 -6.735 5.853 1.00 97.81 271 ALA A CA 1
ATOM 2284 C C . ALA A 1 271 ? -5.561 -5.796 5.078 1.00 97.81 271 ALA A C 1
ATOM 2286 O O . ALA A 1 271 ? -5.827 -4.681 5.522 1.00 97.81 271 ALA A O 1
ATOM 2287 N N . ILE A 1 272 ? -6.117 -6.238 3.946 1.00 98.62 272 ILE A N 1
ATOM 2288 C CA . ILE A 1 272 ? -7.097 -5.452 3.180 1.00 98.62 272 ILE A CA 1
ATOM 2289 C C . ILE A 1 272 ? -8.438 -5.337 3.915 1.00 98.62 272 ILE A C 1
ATOM 2291 O O . ILE A 1 272 ? -9.046 -4.270 3.895 1.00 98.62 272 ILE A O 1
ATOM 2295 N N . ILE A 1 273 ? -8.899 -6.387 4.601 1.00 98.81 273 ILE A N 1
ATOM 2296 C CA . ILE A 1 273 ? -10.117 -6.321 5.425 1.00 98.81 273 ILE A CA 1
ATOM 2297 C C . ILE A 1 273 ? -9.972 -5.240 6.505 1.00 98.81 273 ILE A C 1
ATOM 2299 O O . ILE A 1 273 ? -10.882 -4.422 6.665 1.00 98.81 273 ILE A O 1
ATOM 2303 N N . ASP A 1 274 ? -8.817 -5.168 7.175 1.00 98.69 274 ASP A N 1
ATOM 2304 C CA . ASP A 1 274 ? -8.494 -4.082 8.109 1.00 98.69 274 ASP A CA 1
ATOM 2305 C C . ASP A 1 274 ? -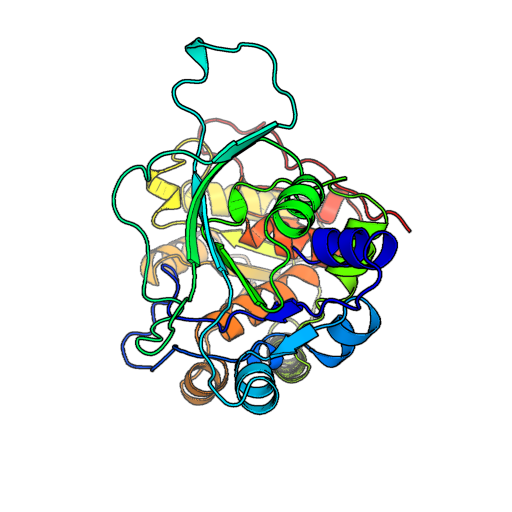8.579 -2.701 7.436 1.00 98.69 274 ASP A C 1
ATOM 2307 O O . ASP A 1 274 ? -9.202 -1.782 7.976 1.00 98.69 274 ASP A O 1
ATOM 2311 N N . GLN A 1 275 ? -8.009 -2.548 6.234 1.00 98.81 275 GLN A N 1
ATOM 2312 C CA . GLN A 1 275 ? -8.071 -1.286 5.487 1.00 98.81 275 GLN A CA 1
ATOM 2313 C C . GLN A 1 275 ? -9.510 -0.896 5.131 1.00 98.81 275 GLN A C 1
ATOM 2315 O O . GLN A 1 275 ? -9.889 0.261 5.322 1.00 98.81 275 GLN A O 1
ATOM 2320 N N . ILE A 1 276 ? -10.333 -1.847 4.678 1.00 98.88 276 ILE A N 1
ATOM 2321 C CA . ILE A 1 276 ? -11.746 -1.614 4.355 1.00 98.88 276 ILE A CA 1
ATOM 2322 C C . ILE A 1 276 ? -12.500 -1.157 5.606 1.00 98.88 276 ILE A C 1
ATOM 2324 O O . ILE A 1 276 ? -13.186 -0.134 5.564 1.00 98.88 276 ILE A O 1
ATOM 2328 N N . ILE A 1 277 ? -12.354 -1.862 6.731 1.00 98.88 277 ILE A N 1
ATOM 2329 C CA . ILE A 1 277 ? -13.040 -1.504 7.979 1.00 98.88 277 ILE A CA 1
ATOM 2330 C C . ILE A 1 277 ? -12.598 -0.112 8.451 1.00 98.88 277 ILE A C 1
ATOM 2332 O O . ILE A 1 277 ? -13.445 0.711 8.802 1.00 98.88 277 ILE A O 1
ATOM 2336 N N . CYS A 1 278 ? -11.303 0.198 8.403 1.00 98.88 278 CYS A N 1
ATOM 2337 C CA . CYS A 1 278 ? -10.790 1.501 8.824 1.00 98.88 278 CYS A CA 1
ATOM 2338 C C . CYS A 1 278 ? -11.177 2.652 7.896 1.00 98.88 278 CYS A C 1
ATOM 2340 O O . CYS A 1 278 ? -11.499 3.741 8.374 1.00 98.88 278 CYS A O 1
ATOM 2342 N N . SER A 1 279 ? -11.207 2.421 6.583 1.00 98.69 279 SER A N 1
ATOM 2343 C CA . SER A 1 279 ? -11.599 3.446 5.610 1.00 98.69 279 SER A CA 1
ATOM 2344 C C . SER A 1 279 ? -13.034 3.937 5.814 1.00 98.69 279 SER A C 1
ATOM 2346 O O . SER A 1 279 ? -13.340 5.078 5.499 1.00 98.69 279 SER A O 1
ATOM 2348 N N . GLN A 1 280 ? -13.896 3.117 6.417 1.00 98.38 280 GLN A N 1
ATOM 2349 C CA . GLN A 1 280 ? -15.308 3.428 6.637 1.00 98.38 280 GLN A CA 1
ATOM 2350 C C . GLN A 1 280 ? -15.628 3.927 8.057 1.00 98.38 280 GLN A C 1
ATOM 2352 O O . GLN A 1 280 ? -16.803 4.066 8.393 1.00 98.38 280 GLN A O 1
ATOM 2357 N N . ALA A 1 281 ? -14.620 4.139 8.909 1.00 98.19 281 ALA A N 1
ATOM 2358 C CA . ALA A 1 281 ? -14.807 4.726 10.237 1.00 98.19 281 ALA A CA 1
ATOM 2359 C C . ALA A 1 281 ? -15.191 6.212 10.132 1.00 98.19 281 ALA A C 1
ATOM 2361 O O . ALA A 1 281 ? -14.791 6.889 9.184 1.00 98.19 281 ALA A O 1
ATOM 2362 N N . ILE A 1 282 ? -15.891 6.772 11.117 1.00 97.31 282 ILE A N 1
ATOM 2363 C CA . ILE A 1 282 ? -16.226 8.208 11.072 1.00 97.31 282 ILE A CA 1
ATOM 2364 C C . ILE A 1 282 ? -15.031 9.104 11.419 1.00 97.31 282 ILE A C 1
ATOM 2366 O O . ILE A 1 282 ? -14.974 10.255 10.999 1.00 97.31 282 ILE A O 1
ATOM 2370 N N . TYR A 1 283 ? -14.031 8.545 12.101 1.00 98.38 283 TYR A N 1
ATOM 2371 C CA . TYR A 1 283 ? -12.734 9.170 12.334 1.00 98.38 283 TYR A CA 1
ATOM 2372 C C . TYR A 1 283 ? -11.622 8.129 12.208 1.00 98.38 283 TYR A C 1
ATOM 2374 O O . TYR A 1 283 ? -11.761 7.004 12.694 1.00 98.38 283 TYR A O 1
ATOM 2382 N N . PHE A 1 284 ? -10.521 8.501 11.560 1.00 98.75 284 PHE A N 1
ATOM 2383 C CA . PHE A 1 284 ? -9.336 7.668 11.407 1.00 98.75 284 PHE A CA 1
ATOM 2384 C C . PHE A 1 284 ? -8.102 8.376 11.965 1.00 98.75 284 PHE A C 1
ATOM 2386 O O . PHE A 1 284 ? -7.846 9.541 11.653 1.00 98.75 284 PHE A O 1
ATOM 2393 N N . ILE A 1 285 ? -7.317 7.633 12.747 1.00 98.56 285 ILE A N 1
ATOM 2394 C CA . ILE A 1 285 ? -5.957 7.990 13.155 1.00 98.56 285 ILE A CA 1
ATOM 2395 C C . ILE A 1 285 ? -5.006 6.840 12.812 1.00 98.56 285 ILE A C 1
ATOM 2397 O O . ILE A 1 285 ? -5.270 5.678 13.121 1.00 98.56 285 ILE A O 1
ATOM 2401 N N . GLY A 1 286 ? -3.907 7.149 12.132 1.00 98.25 286 GLY A N 1
ATOM 2402 C CA . GLY A 1 286 ? -2.921 6.160 11.703 1.00 98.25 286 GLY A CA 1
ATOM 2403 C C . GLY A 1 286 ? -1.586 6.263 12.429 1.00 98.25 286 GLY A C 1
ATOM 2404 O O . GLY A 1 286 ? -1.356 7.134 13.261 1.00 98.25 286 GLY A O 1
ATOM 2405 N N . THR A 1 287 ? -0.654 5.397 12.049 1.00 97.62 287 THR A N 1
ATOM 2406 C CA . THR A 1 287 ? 0.756 5.517 12.438 1.00 97.62 287 THR A CA 1
ATOM 2407 C C . THR A 1 287 ? 1.518 6.355 11.415 1.00 97.62 287 THR A C 1
ATOM 2409 O O . THR A 1 287 ? 1.332 6.165 10.207 1.00 97.62 287 THR A O 1
ATOM 2412 N N . SER A 1 288 ? 2.358 7.273 11.901 1.00 94.06 288 SER A N 1
ATOM 2413 C CA . SER A 1 288 ? 3.198 8.158 11.085 1.00 94.06 288 SER A CA 1
ATOM 2414 C C . SER A 1 288 ? 4.102 7.361 10.132 1.00 94.06 288 SER A C 1
ATOM 2416 O O . SER A 1 288 ? 4.610 6.307 10.504 1.00 94.06 288 SER A O 1
ATOM 2418 N N . HIS A 1 289 ? 4.272 7.838 8.894 1.00 93.19 289 HIS A N 1
ATOM 2419 C CA . HIS A 1 289 ? 5.072 7.211 7.820 1.00 93.19 289 HIS A CA 1
ATOM 2420 C C . HIS A 1 289 ? 4.670 5.785 7.399 1.00 93.19 289 HIS A C 1
ATOM 2422 O O . HIS A 1 289 ? 5.323 5.179 6.550 1.00 93.19 289 HIS A O 1
ATOM 2428 N N . SER A 1 290 ? 3.580 5.232 7.934 1.00 96.44 290 SER A N 1
ATOM 2429 C CA . SER A 1 290 ? 3.133 3.902 7.538 1.00 96.44 290 SER A CA 1
ATOM 2430 C C . SER A 1 290 ? 2.400 3.938 6.197 1.00 96.44 290 SER A C 1
ATOM 2432 O O . SER A 1 290 ? 1.333 4.543 6.068 1.00 96.44 290 SER A O 1
ATOM 2434 N N . THR A 1 291 ? 2.917 3.198 5.216 1.00 96.12 291 THR A N 1
ATOM 2435 C CA . THR A 1 291 ? 2.269 3.018 3.906 1.00 96.12 291 THR A CA 1
ATOM 2436 C C . THR A 1 291 ? 0.887 2.374 4.023 1.00 96.12 291 THR A C 1
ATOM 2438 O O . THR A 1 291 ? -0.007 2.708 3.246 1.00 96.12 291 THR A O 1
ATOM 2441 N N . PHE A 1 292 ? 0.668 1.534 5.041 1.00 97.88 292 PHE A N 1
ATOM 2442 C CA . PHE A 1 292 ? -0.646 0.981 5.370 1.00 97.88 292 PHE A CA 1
ATOM 2443 C C . PHE A 1 292 ? -1.639 2.086 5.768 1.00 97.88 292 PHE A C 1
ATOM 2445 O O . PHE A 1 292 ? -2.748 2.129 5.235 1.00 97.88 292 PHE A O 1
ATOM 2452 N N . SER A 1 293 ? -1.226 3.037 6.622 1.00 98.56 293 SER A N 1
ATOM 2453 C CA . SER A 1 293 ? -2.037 4.226 6.942 1.00 98.56 293 SER A CA 1
ATOM 2454 C C . SER A 1 293 ? -2.326 5.055 5.690 1.00 98.56 293 SER A C 1
ATOM 2456 O O . SER A 1 293 ? -3.457 5.497 5.504 1.00 98.56 293 SER A O 1
ATOM 2458 N N . PHE A 1 294 ? -1.332 5.248 4.815 1.00 98.31 294 PHE A N 1
ATOM 2459 C CA . PHE A 1 294 ? -1.509 6.024 3.583 1.00 98.31 294 PHE A CA 1
ATOM 2460 C C . PHE A 1 294 ? -2.552 5.396 2.655 1.00 98.31 294 PHE A C 1
ATOM 2462 O O . PHE A 1 294 ? -3.354 6.118 2.071 1.00 98.31 294 PHE A O 1
ATOM 2469 N N . ARG A 1 295 ? -2.594 4.059 2.541 1.00 98.56 295 ARG A N 1
ATOM 2470 C CA . ARG A 1 295 ? -3.627 3.388 1.733 1.00 98.56 295 ARG A CA 1
ATOM 2471 C C . ARG A 1 295 ? -5.029 3.606 2.306 1.00 98.56 295 ARG A C 1
ATOM 2473 O O . ARG A 1 295 ? -5.942 3.859 1.527 1.00 98.56 295 ARG A O 1
ATOM 2480 N N . ILE A 1 296 ? -5.187 3.588 3.635 1.00 98.81 296 ILE A N 1
ATOM 2481 C CA . ILE A 1 296 ? -6.468 3.908 4.290 1.00 98.81 296 ILE A CA 1
ATOM 2482 C C . ILE A 1 296 ? -6.870 5.360 4.020 1.00 98.81 296 ILE A C 1
ATOM 2484 O O . ILE A 1 296 ? -8.023 5.616 3.691 1.00 98.81 296 ILE A O 1
ATOM 2488 N N . GLN A 1 297 ? -5.939 6.309 4.129 1.00 98.69 297 GLN A N 1
ATOM 2489 C CA . GLN A 1 297 ? -6.216 7.728 3.875 1.00 98.69 297 GLN A CA 1
ATOM 2490 C C . GLN A 1 297 ? -6.723 7.969 2.450 1.00 98.69 297 GLN A C 1
ATOM 2492 O O . GLN A 1 297 ? -7.679 8.710 2.247 1.00 98.69 297 GLN A O 1
ATOM 2497 N N . GLU A 1 298 ? -6.134 7.299 1.466 1.00 98.56 298 GLU A N 1
ATOM 2498 C CA . GLU A 1 298 ? -6.591 7.395 0.081 1.00 98.56 298 GLU A CA 1
ATOM 2499 C C . GLU A 1 298 ? -7.945 6.730 -0.150 1.00 98.56 298 GLU A C 1
ATOM 2501 O O . GLU A 1 298 ? -8.755 7.286 -0.885 1.00 98.56 298 GLU A O 1
ATOM 2506 N N . GLU A 1 299 ? -8.224 5.581 0.479 1.00 98.62 299 GLU A N 1
ATOM 2507 C CA . GLU A 1 299 ? -9.571 4.993 0.438 1.00 98.62 299 GLU A CA 1
ATOM 2508 C C . GLU A 1 299 ? -10.602 5.966 1.017 1.00 98.62 299 GLU A C 1
ATOM 2510 O O . GLU A 1 299 ? -11.673 6.149 0.448 1.00 98.62 299 GLU A O 1
ATOM 2515 N N . ARG A 1 300 ? -10.267 6.654 2.113 1.00 98.69 300 ARG A N 1
ATOM 2516 C CA . ARG A 1 300 ? -11.139 7.667 2.719 1.00 98.69 300 ARG A CA 1
ATOM 2517 C C . ARG A 1 300 ? -11.385 8.862 1.801 1.00 98.69 300 ARG A C 1
ATOM 2519 O O . ARG A 1 300 ? -12.524 9.312 1.718 1.00 98.69 300 ARG A O 1
ATOM 2526 N N . GLU A 1 301 ? -10.360 9.344 1.098 1.00 98.19 301 GLU A N 1
ATOM 2527 C CA . GLU A 1 301 ? -10.522 10.395 0.081 1.00 98.19 301 GLU A CA 1
ATOM 2528 C C . GLU A 1 301 ? -11.418 9.928 -1.075 1.00 98.19 301 GLU A C 1
ATOM 2530 O O . GLU A 1 301 ? -12.289 10.676 -1.511 1.00 98.19 301 GLU A O 1
ATOM 2535 N N . ILE A 1 302 ? -11.261 8.683 -1.540 1.00 98.06 302 ILE A N 1
ATOM 2536 C CA . ILE A 1 302 ? -12.109 8.099 -2.594 1.00 98.06 302 ILE A CA 1
ATOM 2537 C C . ILE A 1 302 ? -13.566 7.970 -2.132 1.00 98.06 302 ILE A C 1
ATOM 2539 O O . ILE A 1 302 ? -14.483 8.207 -2.916 1.00 98.06 302 ILE A O 1
ATOM 2543 N N . LEU A 1 303 ? -13.784 7.618 -0.864 1.00 97.94 303 LEU A N 1
ATOM 2544 C CA . LEU A 1 303 ? -15.108 7.517 -0.244 1.00 97.94 303 LEU A CA 1
ATOM 2545 C C . LEU A 1 303 ? -15.715 8.884 0.125 1.00 97.94 303 LEU A C 1
ATOM 2547 O O . LEU A 1 303 ? -16.871 8.935 0.541 1.00 97.94 303 LEU A O 1
ATOM 2551 N N . GLY A 1 304 ? -14.965 9.981 -0.023 1.00 97.75 304 GLY A N 1
ATOM 2552 C CA . GLY A 1 304 ? -15.447 11.339 0.229 1.00 97.75 304 GLY A CA 1
ATOM 2553 C C . GLY A 1 304 ? -15.512 11.736 1.707 1.00 97.75 304 GLY A C 1
ATOM 2554 O O . GLY A 1 304 ? -16.281 12.629 2.062 1.00 97.75 304 GLY A O 1
ATOM 2555 N N . PHE A 1 305 ? -14.730 11.098 2.584 1.00 98.25 305 PHE A N 1
ATOM 2556 C CA . PHE A 1 305 ? -14.666 11.499 3.992 1.00 98.25 305 PHE A CA 1
ATOM 2557 C C . PHE A 1 305 ? -13.982 12.868 4.168 1.00 98.25 305 PHE A C 1
ATOM 2559 O O . PHE A 1 305 ? -13.032 13.177 3.445 1.00 98.25 305 PHE A O 1
ATOM 2566 N N . PRO A 1 306 ? -14.389 13.680 5.165 1.00 97.62 306 PRO A N 1
ATOM 2567 C CA . PRO A 1 306 ? -13.741 14.958 5.446 1.00 97.62 306 PRO A CA 1
ATOM 2568 C C . PRO A 1 306 ? -12.263 14.804 5.821 1.00 97.62 306 PRO A C 1
ATOM 2570 O O . PRO A 1 306 ? -11.883 13.879 6.545 1.00 97.62 306 PRO A O 1
ATOM 2573 N N . VAL A 1 307 ? -11.440 15.763 5.398 1.00 97.44 307 VAL A N 1
ATOM 2574 C CA . VAL A 1 307 ? -9.979 15.789 5.604 1.00 97.44 307 VAL A CA 1
ATOM 2575 C C . VAL A 1 307 ? -9.603 15.681 7.075 1.00 97.44 307 VAL A C 1
ATOM 2577 O O . VAL A 1 307 ? -8.666 14.968 7.434 1.00 97.44 307 VAL A O 1
ATOM 2580 N N . GLU A 1 308 ? -10.351 16.378 7.925 1.00 96.94 308 GLU A N 1
ATOM 2581 C CA . GLU A 1 308 ? -10.165 16.477 9.372 1.00 96.94 308 GLU A CA 1
ATOM 2582 C C . GLU A 1 308 ? -10.323 15.111 10.052 1.00 96.94 308 GLU A C 1
ATOM 2584 O O . GLU A 1 308 ? -9.752 14.856 11.110 1.00 96.94 308 GLU A O 1
ATOM 2589 N N . THR A 1 309 ? -11.057 14.198 9.415 1.00 97.69 309 THR A N 1
ATOM 2590 C CA . THR A 1 309 ? -11.290 12.835 9.902 1.00 97.69 309 THR A CA 1
ATOM 2591 C C . THR A 1 309 ? -10.359 11.800 9.269 1.00 97.69 309 THR A C 1
ATOM 2593 O O . THR A 1 309 ? -10.430 10.627 9.627 1.00 97.69 309 THR A O 1
ATOM 2596 N N . THR A 1 310 ? -9.506 12.208 8.326 1.00 98.44 310 THR A N 1
ATOM 2597 C CA . THR A 1 310 ? -8.721 11.308 7.469 1.00 98.44 310 THR A CA 1
ATOM 2598 C C . THR A 1 310 ? -7.223 11.438 7.710 1.00 98.44 310 THR A C 1
ATOM 2600 O O . THR A 1 310 ? -6.546 10.443 7.965 1.00 98.44 310 THR A O 1
ATOM 2603 N N . PHE A 1 311 ? -6.681 12.652 7.655 1.00 98.19 311 PHE A N 1
ATOM 2604 C CA . PHE A 1 311 ? -5.235 12.875 7.712 1.00 98.19 311 PHE A CA 1
ATOM 2605 C C . PHE A 1 311 ? -4.771 13.131 9.144 1.00 98.19 311 PHE A C 1
ATOM 2607 O O . PHE A 1 311 ? -4.309 14.220 9.472 1.00 98.19 311 PHE A O 1
ATOM 2614 N N . ASN A 1 312 ? -4.904 12.111 9.992 1.00 97.88 312 ASN A N 1
ATOM 2615 C CA . ASN A 1 312 ? -4.450 12.150 11.379 1.00 97.88 312 ASN A CA 1
ATOM 2616 C C . ASN A 1 312 ? -3.460 11.012 11.635 1.00 97.88 312 ASN A C 1
ATOM 2618 O O . ASN A 1 312 ? -3.670 9.883 11.178 1.00 97.88 312 ASN A O 1
ATOM 2622 N N . CYS A 1 313 ? -2.402 11.281 12.394 1.00 97.19 313 CYS A N 1
ATOM 2623 C CA . CYS A 1 313 ? -1.536 10.242 12.927 1.00 97.19 313 CYS A CA 1
ATOM 2624 C C . CYS A 1 313 ? -1.265 10.431 14.412 1.00 97.19 313 CYS A C 1
ATOM 2626 O O . CYS A 1 313 ? -1.267 11.549 14.928 1.00 97.19 313 CYS A O 1
ATOM 2628 N N . PHE A 1 314 ? -0.990 9.312 15.072 1.00 97.31 314 PHE A N 1
ATOM 2629 C CA . PHE A 1 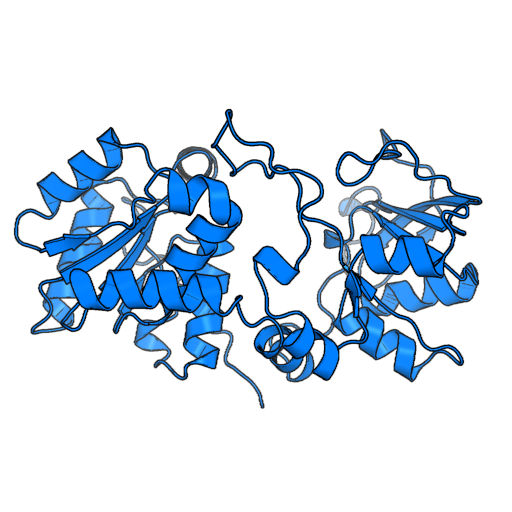314 ? -0.452 9.315 16.415 1.00 97.31 314 PHE A CA 1
ATOM 2630 C C . PHE A 1 314 ? 0.859 10.088 16.470 1.00 97.31 314 PHE A C 1
ATOM 2632 O O . PHE A 1 314 ? 1.673 10.025 15.542 1.00 97.31 314 PHE A O 1
ATOM 2639 N N . CYS A 1 315 ? 1.061 10.772 17.586 1.00 95.75 315 CYS A N 1
ATOM 2640 C CA . CYS A 1 315 ? 2.342 11.357 17.923 1.00 95.75 315 CYS A CA 1
ATOM 2641 C C . CYS A 1 315 ? 3.085 10.503 18.953 1.00 95.75 315 CYS A C 1
ATOM 2643 O O . CYS A 1 315 ? 2.456 9.755 19.699 1.00 95.75 315 CYS A O 1
ATOM 2645 N N . GLY A 1 316 ? 4.416 10.590 18.975 1.00 93.69 316 GLY A N 1
ATOM 2646 C CA . GLY A 1 316 ? 5.231 9.887 19.966 1.00 93.69 316 GLY A CA 1
ATOM 2647 C C . GLY A 1 316 ? 5.131 10.516 21.358 1.00 93.69 316 GLY A C 1
ATOM 2648 O O . GLY A 1 316 ? 4.782 11.687 21.497 1.00 93.69 316 GLY A O 1
ATOM 2649 N N . ASP A 1 317 ? 5.501 9.751 22.382 1.00 92.50 317 ASP A N 1
ATOM 2650 C CA . ASP A 1 317 ? 5.297 10.087 23.802 1.00 92.50 317 ASP A CA 1
ATOM 2651 C C . ASP A 1 317 ? 5.842 11.461 24.215 1.00 92.50 317 ASP A C 1
ATOM 2653 O O . ASP A 1 317 ? 5.238 12.165 25.023 1.00 92.50 317 ASP A O 1
ATOM 2657 N N . ASN A 1 318 ? 6.968 11.870 23.630 1.00 89.31 318 ASN A N 1
ATOM 2658 C CA . ASN A 1 318 ? 7.651 13.117 23.976 1.00 89.31 318 ASN A CA 1
ATOM 2659 C C . ASN A 1 318 ? 7.267 14.305 23.078 1.00 89.31 318 ASN A C 1
ATOM 2661 O O . ASN A 1 318 ? 7.842 15.382 23.219 1.00 89.31 318 ASN A O 1
ATOM 2665 N N . ASN A 1 319 ? 6.336 14.133 22.136 1.00 87.12 319 ASN A N 1
ATOM 2666 C CA . ASN A 1 319 ? 5.930 15.194 21.221 1.00 87.12 319 ASN A CA 1
ATOM 2667 C C . ASN A 1 319 ? 4.421 15.153 20.978 1.00 87.12 319 ASN A C 1
ATOM 2669 O O . ASN A 1 319 ? 3.961 14.425 20.113 1.00 87.12 319 ASN A O 1
ATOM 2673 N N . LYS A 1 320 ? 3.652 15.974 21.694 1.00 78.50 320 LYS A N 1
ATOM 2674 C CA . LYS A 1 320 ? 2.187 16.022 21.547 1.00 78.50 320 LYS A CA 1
ATOM 2675 C C . LYS A 1 320 ? 1.703 16.798 20.317 1.00 78.50 320 LYS A C 1
ATOM 2677 O O . LYS A 1 320 ? 0.557 16.631 19.915 1.00 78.50 320 LYS A O 1
ATOM 2682 N N . GLU A 1 321 ? 2.566 17.604 19.700 1.00 86.62 321 GLU A N 1
ATOM 2683 C CA . GLU A 1 321 ? 2.261 18.429 18.522 1.00 86.62 321 GLU A CA 1
ATOM 2684 C C . GLU A 1 321 ? 3.141 18.017 17.335 1.00 86.62 321 GLU A C 1
ATOM 2686 O O . GLU A 1 321 ? 3.851 18.814 16.721 1.00 86.62 321 GLU A O 1
ATOM 2691 N N . CYS A 1 322 ? 3.130 16.722 17.017 1.00 91.44 322 CYS A N 1
ATOM 2692 C CA . CYS A 1 322 ? 3.895 16.205 15.893 1.00 91.44 322 CYS A CA 1
ATOM 2693 C C . CYS A 1 322 ? 3.291 16.608 14.541 1.00 91.44 322 CYS A C 1
ATOM 2695 O O . CYS A 1 322 ? 2.078 16.797 14.391 1.00 91.44 322 CYS A O 1
ATOM 2697 N N . THR A 1 323 ? 4.148 16.668 13.521 1.00 93.38 323 THR A N 1
ATOM 2698 C CA . THR A 1 323 ? 3.734 16.904 12.137 1.00 93.38 323 THR A CA 1
ATOM 2699 C C . THR A 1 323 ? 2.730 15.844 11.689 1.00 93.38 323 THR A C 1
ATOM 2701 O O . THR A 1 323 ? 3.028 14.649 11.677 1.00 93.38 323 THR A O 1
ATOM 2704 N N . GLN A 1 324 ? 1.540 16.302 11.309 1.00 95.94 324 GLN A N 1
ATOM 2705 C CA . GLN A 1 324 ? 0.476 15.447 10.793 1.00 95.94 324 GLN A CA 1
ATOM 2706 C C . GLN A 1 324 ? 0.708 15.091 9.315 1.00 95.94 324 GLN A C 1
ATOM 2708 O O . GLN A 1 324 ? 1.449 15.797 8.623 1.00 95.94 324 GLN A O 1
ATOM 2713 N N . PRO A 1 325 ? 0.081 14.013 8.803 1.00 96.12 325 PRO A N 1
ATOM 2714 C CA . PRO A 1 325 ? 0.239 13.596 7.416 1.00 96.12 325 PRO A CA 1
ATOM 2715 C C . PRO A 1 325 ? -0.151 14.705 6.432 1.00 96.12 325 PRO A C 1
ATOM 2717 O O . PRO A 1 325 ? -1.158 15.394 6.615 1.00 96.12 325 PRO A O 1
ATOM 2720 N N . THR A 1 326 ? 0.618 14.843 5.351 1.00 96.19 326 THR A N 1
ATOM 2721 C CA . THR A 1 326 ? 0.278 15.757 4.256 1.00 96.19 326 THR A CA 1
ATOM 2722 C C . THR A 1 326 ? -1.088 15.406 3.668 1.00 96.19 326 THR A C 1
ATOM 2724 O O . THR A 1 326 ? -1.388 14.246 3.383 1.00 96.19 326 THR A O 1
ATOM 2727 N N . LYS A 1 327 ? -1.910 16.434 3.455 1.00 96.62 327 LYS A N 1
ATOM 2728 C CA . LYS A 1 327 ? -3.279 16.325 2.942 1.00 96.62 327 LYS A CA 1
ATOM 2729 C C . LYS A 1 327 ? -3.277 16.225 1.416 1.00 96.62 327 LYS A C 1
ATOM 2731 O O . LYS A 1 327 ? -3.524 17.209 0.721 1.00 96.62 327 LYS A O 1
ATOM 2736 N N . TRP A 1 328 ? -2.979 15.041 0.894 1.00 93.88 328 TRP A N 1
ATOM 2737 C CA . TRP A 1 328 ? -3.042 14.759 -0.541 1.00 93.88 328 TRP A CA 1
ATOM 2738 C C . TRP A 1 328 ? -4.496 14.581 -0.974 1.00 93.88 328 TRP A C 1
ATOM 2740 O O . TRP A 1 328 ? -5.083 13.525 -0.756 1.00 93.88 328 TRP A O 1
ATOM 2750 N N . ARG A 1 329 ? -5.090 15.643 -1.527 1.00 95.94 329 ARG A N 1
ATOM 2751 C CA . ARG A 1 329 ? -6.508 15.658 -1.903 1.00 95.94 329 ARG A CA 1
ATOM 2752 C C . ARG A 1 329 ? -6.752 14.965 -3.233 1.00 95.94 329 ARG A C 1
ATOM 2754 O O . ARG A 1 329 ? -5.944 15.086 -4.158 1.00 95.94 329 ARG A O 1
ATOM 2761 N N . LEU A 1 330 ? -7.905 14.307 -3.333 1.00 93.12 330 LEU A N 1
ATOM 2762 C CA . LEU A 1 330 ? -8.404 13.791 -4.601 1.00 93.12 330 LEU A CA 1
ATOM 2763 C C . LEU A 1 330 ? -8.587 14.922 -5.621 1.00 93.12 330 LEU A C 1
ATOM 2765 O O . LEU A 1 330 ? -9.181 15.956 -5.322 1.00 93.12 330 LEU A O 1
ATOM 2769 N N . VAL A 1 331 ? -8.070 14.704 -6.833 1.00 92.12 331 VAL A N 1
ATOM 2770 C CA . VAL A 1 331 ? -8.211 15.604 -7.987 1.00 92.12 331 VAL A CA 1
ATOM 2771 C C . VAL A 1 331 ? -8.950 14.857 -9.095 1.00 92.12 331 VAL A C 1
ATOM 2773 O O . VAL A 1 331 ? -8.557 13.742 -9.452 1.00 92.12 331 VAL A O 1
ATOM 2776 N N . GLU A 1 332 ? -10.021 15.455 -9.620 1.00 79.88 332 GLU A N 1
ATOM 2777 C CA . GLU A 1 332 ? -10.909 14.841 -10.623 1.00 79.88 332 GLU A CA 1
ATOM 2778 C C . GLU A 1 332 ? -10.487 15.028 -12.084 1.00 79.88 332 GLU A C 1
ATOM 2780 O O . GLU A 1 332 ? -10.005 16.101 -12.516 1.00 79.88 332 GLU A O 1
#

InterPro domains:
  IPR019378 GDP-fucose protein O-fucosyltransferase [PF10250] (1-302)
  IPR045130 GDP-fucose protein O-fucosyltransferase 2-like [PTHR13398] (7-316)

Organism: NCBI:txid143950

Solvent-accessible surface area (backbone atoms only — not comparable to full-atom values): 18985 Å² total; per-residue (Å²): 106,70,68,27,49,59,50,40,48,74,71,45,97,54,87,71,66,47,67,42,79,45,47,38,78,46,97,86,52,73,69,81,92,53,93,53,61,65,35,59,60,62,77,54,25,34,54,74,48,30,46,76,74,41,58,60,42,50,49,72,58,46,40,63,74,58,65,74,56,68,34,44,31,36,36,39,48,39,70,67,84,60,73,83,84,50,90,71,91,65,75,48,72,44,85,42,82,69,86,73,85,77,85,72,62,58,64,90,37,80,84,66,49,61,77,37,76,51,26,29,28,44,40,39,39,32,58,60,57,45,57,57,46,67,73,67,64,58,92,38,75,46,69,42,60,58,81,62,42,34,67,78,54,75,64,30,46,67,44,40,52,52,59,68,19,67,37,64,16,69,69,47,53,51,51,33,49,54,48,32,68,74,74,52,80,59,74,30,35,20,41,36,48,67,38,68,71,40,47,74,76,35,56,74,44,41,42,51,59,69,51,46,36,51,56,50,50,56,50,38,66,71,65,60,97,44,59,35,39,36,46,43,64,74,53,55,74,64,59,49,50,55,33,46,63,72,39,65,94,40,51,78,45,61,92,72,74,50,71,68,55,37,74,72,45,37,60,71,34,53,56,47,28,45,39,56,53,38,34,71,30,75,30,32,34,20,34,60,94,37,66,68,39,51,54,27,40,50,48,18,48,75,74,65,52,58,64,92,32,39,51,38,43,52,43,9,80,94,35,92,82,53,88,59,56,82,82,76,59,83,41,128

Sequence (332 aa):
MASFIHYLNKKSKYQWILVLPPWHRLYHWRSTNIMQDHLPWSLFFNVESIKKTTPVVELHEFFQINKLRSLDAHVTLQHFNSFEENPEYFDKWEITNCKGHVQSEFWNLKNLTYTLSLCISFQGSSTLLAEIIEELQPRTIIFDHAELALHNFYSGKEYWAIRKSMQFSNNLHEVAKGFKKKYLKQDYMCAHLRRRDFVYGHPNNVPSIKETATQIKDKLNLLNNIDTVYIATDSSKEEFLELCEYLQDYKVFKFIADEETLNRYLDGGIAIIDQIICSQAIYFIGTSHSTFSFRIQEEREILGFPVETTFNCFCGDNNKECTQPTKWRLVE

Secondary structure (DSSP, 8-state):
-HHHHHHHHHH-SS---EEEPPB---TT---TTS---SB-GGGTB-HHHHHTTS-EEEHHHHHHHHTTPPEEEEEEEEPPS-GGG--S---EEEEE---SPPP--BTTB----EEEEEEEEEEEETTTHHHHHHHH--SSEEEETGGGEE-SSTTSHHHHHHHHH-PBPHHHHHHHHHHHHHH--S--EEEEE--THHHHH-TTTS--HHHHHHHHHHHHHHHSS--EEEEEE---HHHHHHHHHHTTTSEEE-----HHHHHHHHHHHHHHHHHHHHHTSSEEEB-TT-HHHHHHHHHHHHTT--GGGTS-BPPPTT-TTPPPPP------

Nearest PDB structures (foldseek):
  4ap5-assembly1_B  TM=9.381E-01  e=9.952E-35  Homo sapiens
  5foe-assembly2_B  TM=9.151E-01  e=2.321E-34  Caenorhabditis elegans
  4ap6-assembly3_C  TM=9.248E-01  e=4.249E-34  Homo sapiens
  4ap6-assembly1_A  TM=9.265E-01  e=5.750E-34  Homo sapiens
  8ay1-assembly1_B  TM=8.746E-01  e=4.775E-33  Caenorhabditis elegans

pLDDT: mean 94.01, std 6.69, range [54.31, 98.88]

Radius of gyration: 21.96 Å; Cα contacts (8 Å, |Δi|>4): 513; chains: 1; bounding box: 52×42×62 Å

Mean predicted aligned error: 4.44 Å